Protein 5B5S (pdb70)

InterPro domains:
  IPR000254 Cellulose-binding domain [PF00734] (251-279)
  IPR000254 Cellulose-binding domain [PS00562] (255-282)
  IPR000254 Cellulose-binding domain [PS51164] (247-283)
  IPR000254 Cellulose-binding domain [SM00236] (250-283)
  IPR013830 SGNH hydrolase-type esterase domain [PF13472] (25-208)
  IPR035971 Cellulose-binding domain superfamily [SSF57180] (250-283)
  IPR036514 SGNH hydrolase superfamily [G3DSA:3.40.50.1110] (20-226)
  IPR051532 Diverse Ester Hydrolysis Enzymes [PTHR30383] (22-233)

Organism: Talaromyces pinophilus (NCBI:txid128442)

Structure (mmCIF, N/CA/C/O backbone):
data_5B5S
#
_entry.id   5B5S
#
_cell.length_a   70.905
_cell.length_b   70.905
_cell.length_c   87.093
_cell.angle_alpha   90.00
_cell.angle_beta   90.00
_cell.angle_gamma   90.00
#
_symmetry.space_group_name_H-M   'P 41 21 2'
#
loop_
_entity.id
_entity.type
_entity.pdbx_description
1 polymer 'Acetic acid'
2 non-polymer 'octyl beta-D-glucopyranoside'
3 non-polymer 'CALCIUM ION'
4 non-polymer GLYCEROL
5 non-polymer 'SULFITE ION'
6 water water
#
loop_
_atom_site.group_PDB
_atom_site.id
_atom_site.type_symbol
_atom_site.label_atom_id
_atom_site.label_alt_id
_atom_site.label_comp_id
_atom_site.label_asym_id
_atom_site.label_entity_id
_atom_site.label_seq_id
_atom_site.pdbx_PDB_ins_code
_atom_site.Cartn_x
_atom_site.Cartn_y
_atom_site.Cartn_z
_atom_site.occupancy
_atom_site.B_iso_or_equiv
_atom_site.auth_seq_id
_atom_site.auth_comp_id
_atom_site.auth_asym_id
_atom_site.auth_atom_id
_atom_site.pdbx_PDB_model_num
ATOM 1 N N . MET A 1 1 ? 2.254 26.812 25.523 1.00 36.49 1 MET A N 1
ATOM 2 C CA . MET A 1 1 ? 2.650 25.732 26.376 1.00 34.25 1 MET A CA 1
ATOM 3 C C . MET A 1 1 ? 3.946 25.106 25.868 1.00 30.89 1 MET A C 1
ATOM 4 O O . MET A 1 1 ? 4.243 25.119 24.653 1.00 32.90 1 MET A O 1
ATOM 9 N N . VAL A 1 2 ? 4.693 24.532 26.785 1.00 22.63 2 VAL A N 1
ATOM 10 C CA . VAL A 1 2 ? 5.878 23.783 26.405 1.00 21.55 2 VAL A CA 1
ATOM 11 C C . VAL A 1 2 ? 5.462 22.393 25.974 1.00 20.89 2 VAL A C 1
ATOM 12 O O . VAL A 1 2 ? 4.823 21.708 26.665 1.00 21.23 2 VAL A O 1
ATOM 16 N N . LYS A 1 3 ? 5.847 22.015 24.761 1.00 17.86 3 LYS A N 1
ATOM 17 C CA . LYS A 1 3 ? 5.527 20.717 24.200 1.00 17.80 3 LYS A CA 1
ATOM 18 C C . LYS A 1 3 ? 6.599 19.697 24.416 1.00 17.80 3 LYS A C 1
ATOM 19 O O . LYS A 1 3 ? 7.788 19.870 24.036 1.00 17.79 3 LYS A O 1
ATOM 25 N N . VAL A 1 4 ? 6.183 18.605 25.090 1.00 17.44 4 VAL A N 1
ATOM 26 C CA . VAL A 1 4 ? 7.124 17.545 25.485 1.00 15.22 4 VAL A CA 1
ATOM 27 C C . VAL A 1 4 ? 6.697 16.225 24.850 1.00 14.26 4 VAL A C 1
ATOM 28 O O . VAL A 1 4 ? 5.542 15.788 25.014 1.00 15.69 4 VAL A O 1
ATOM 32 N N . MET A 1 5 ? 7.613 15.542 24.162 1.00 15.43 5 MET A N 1
ATOM 33 C CA . MET A 1 5 ? 7.291 14.222 23.581 1.00 15.07 5 MET A CA 1
ATOM 34 C C . MET A 1 5 ? 8.029 13.182 24.375 1.00 14.24 5 MET A C 1
ATOM 35 O O . MET A 1 5 ? 9.253 13.277 24.542 1.00 16.09 5 MET A O 1
ATOM 40 N N . LEU A 1 6 ? 7.283 12.198 24.891 1.00 14.38 6 LEU A N 1
ATOM 41 C CA . LEU A 1 6 ? 7.815 11.048 25.614 1.00 12.77 6 LEU A CA 1
ATOM 42 C C . LEU A 1 6 ? 7.859 9.903 24.680 1.00 12.53 6 LEU A C 1
ATOM 43 O O . LEU A 1 6 ? 6.858 9.239 24.406 1.00 14.19 6 LEU A O 1
ATOM 48 N N . LEU A 1 7 ? 9.036 9.734 24.116 1.00 14.22 7 LEU A N 1
ATOM 49 C CA . LEU A 1 7 ? 9.266 8.790 23.011 1.00 12.63 7 LEU A CA 1
ATOM 50 C C . LEU A 1 7 ? 9.839 7.503 23.535 1.00 15.57 7 LEU A C 1
ATOM 51 O O . LEU A 1 7 ? 10.755 7.530 24.418 1.00 15.09 7 LEU A O 1
ATOM 56 N N . GLY A 1 8 ? 9.326 6.355 23.056 1.00 13.58 8 GLY A N 1
ATOM 57 C CA . GLY A 1 8 ? 9.941 5.133 23.544 1.00 15.98 8 GLY A CA 1
ATOM 58 C C . GLY A 1 8 ? 9.263 3.903 23.080 1.00 13.31 8 GLY A C 1
ATOM 59 O O . GLY A 1 8 ? 8.570 3.930 22.032 1.00 12.62 8 GLY A O 1
ATOM 60 N N . ASP A 1 9 ? 9.495 2.814 23.792 1.00 14.02 9 ASP A N 1
ATOM 61 C CA . ASP A 1 9 ? 8.892 1.515 23.457 1.00 13.29 9 ASP A CA 1
ATOM 62 C C . ASP A 1 9 ? 7.953 1.107 24.556 1.00 14.42 9 ASP A C 1
ATOM 63 O O . ASP A 1 9 ? 7.250 1.965 25.081 1.00 12.94 9 ASP A O 1
ATOM 68 N N . SER A 1 10 ? 7.857 -0.185 24.869 1.00 12.51 10 SER A N 1
ATOM 69 C CA . SER A 1 10 ? 6.902 -0.615 25.909 1.00 14.33 10 SER A CA 1
ATOM 70 C C . SER A 1 10 ? 7.191 -0.065 27.291 1.00 13.56 10 SER A C 1
ATOM 71 O O . SER A 1 10 ? 6.272 0.120 28.095 1.00 13.96 10 SER A O 1
ATOM 74 N N . ILE A 1 11 ? 8.428 0.280 27.533 1.00 14.87 11 ILE A N 1
ATOM 75 C CA . ILE A 1 11 ? 8.848 0.890 28.821 1.00 14.00 11 ILE A CA 1
ATOM 76 C C . ILE A 1 11 ? 8.289 2.273 28.974 1.00 14.72 11 ILE A C 1
ATOM 77 O O . ILE A 1 11 ? 8.188 2.829 30.114 1.00 16.64 11 ILE A O 1
ATOM 82 N N . THR A 1 12 ? 7.807 2.805 27.870 1.00 15.99 12 THR A N 1
ATOM 83 C CA . THR A 1 12 ? 7.062 4.080 27.900 1.00 13.32 12 THR A CA 1
ATOM 84 C C . THR A 1 12 ? 5.570 3.798 27.775 1.00 13.72 12 THR A C 1
ATOM 85 O O . THR A 1 12 ? 4.736 4.419 28.495 1.00 14.78 12 THR A O 1
ATOM 89 N N . GLU A 1 13 ? 5.148 2.886 26.876 1.00 12.92 13 GLU A N 1
ATOM 90 C CA . GLU A 1 13 ? 3.736 2.739 26.606 1.00 13.08 13 GLU A CA 1
ATOM 91 C C . GLU A 1 13 ? 2.921 2.113 27.770 1.00 12.75 13 GLU A C 1
ATOM 92 O O . GLU A 1 13 ? 1.794 2.592 28.108 1.00 16.20 13 GLU A O 1
ATOM 98 N N . ILE A 1 14 ? 3.435 1.022 28.294 1.00 14.74 14 ILE A N 1
ATOM 99 C CA . ILE A 1 14 ? 2.643 0.193 29.174 1.00 16.68 14 ILE A CA 1
ATOM 100 C C . ILE A 1 14 ? 2.993 0.240 30.699 1.00 14.69 14 ILE A C 1
ATOM 101 O O . ILE A 1 14 ? 2.519 -0.581 31.504 1.00 18.73 14 ILE A O 1
ATOM 106 N N . THR A 1 15 ? 3.719 1.254 31.049 1.00 14.08 15 THR A N 1
ATOM 107 C CA . THR A 1 15 ? 4.186 1.490 32.355 1.00 14.25 15 THR A CA 1
ATOM 108 C C . THR A 1 15 ? 3.500 2.712 32.987 1.00 16.60 15 THR A C 1
ATOM 109 O O . THR A 1 15 ? 2.624 3.277 32.398 1.00 18.52 15 THR A O 1
ATOM 113 N N . CYS A 1 16 ? 3.846 2.998 34.260 1.00 18.34 16 CYS A N 1
ATOM 114 C CA . CYS A 1 16 ? 3.148 4.016 35.030 1.00 17.60 16 CYS A CA 1
ATOM 115 C C . CYS A 1 16 ? 4.015 5.185 35.474 1.00 19.32 16 CYS A C 1
ATOM 116 O O . CYS A 1 16 ? 3.587 6.029 36.305 1.00 20.82 16 CYS A O 1
ATOM 119 N N . TRP A 1 17 ? 5.209 5.255 34.972 1.00 17.09 17 TRP A N 1
ATOM 120 C CA . TRP A 1 17 ? 6.028 6.382 35.339 1.00 18.80 17 TRP A CA 1
ATOM 121 C C . TRP A 1 17 ? 5.579 7.702 34.769 1.00 17.72 17 TRP A C 1
ATOM 122 O O . TRP A 1 17 ? 5.823 8.752 35.389 1.00 17.67 17 TRP A O 1
ATOM 133 N N . ARG A 1 18 ? 4.890 7.672 33.628 1.00 14.74 18 ARG A N 1
ATOM 134 C CA . ARG A 1 18 ? 4.467 8.928 33.017 1.00 14.85 18 ARG A CA 1
ATOM 135 C C . ARG A 1 18 ? 3.478 9.722 33.975 1.00 17.07 18 ARG A C 1
ATOM 136 O O . ARG A 1 18 ? 3.662 10.908 34.183 1.00 18.25 18 ARG A O 1
ATOM 144 N N . PRO A 1 19 ? 2.453 9.053 34.584 1.00 17.05 19 PRO A N 1
ATOM 145 C CA . PRO A 1 19 ? 1.662 9.709 35.605 1.00 19.79 19 PRO A CA 1
ATOM 146 C C . PRO A 1 19 ? 2.484 10.252 36.735 1.00 18.39 19 PRO A C 1
ATOM 147 O O . PRO A 1 19 ? 2.145 11.314 37.228 1.00 21.66 19 PRO A O 1
ATOM 151 N N . LEU A 1 20 ? 3.541 9.579 37.151 1.00 19.13 20 LEU A N 1
ATOM 152 C CA . LEU A 1 20 ? 4.308 10.118 38.248 1.00 19.24 20 LEU A CA 1
ATOM 153 C C . LEU A 1 20 ? 5.030 11.354 37.855 1.00 20.77 20 LEU A C 1
ATOM 154 O O . LEU A 1 20 ? 5.165 12.300 38.642 1.00 23.42 20 LEU A O 1
ATOM 159 N N . VAL A 1 21 ? 5.558 11.359 36.644 1.00 20.11 21 VAL A N 1
ATOM 160 C CA . VAL A 1 21 ? 6.184 12.551 36.142 1.00 19.58 21 VAL A CA 1
ATOM 161 C C . VAL A 1 21 ? 5.178 13.672 36.001 1.00 22.26 21 VAL A C 1
ATOM 162 O O . VAL A 1 21 ? 5.520 14.848 36.298 1.00 20.05 21 VAL A O 1
ATOM 166 N N . TRP A 1 22 ? 3.982 13.369 35.517 1.00 16.38 22 TRP A N 1
ATOM 167 C CA . TRP A 1 22 ? 2.979 14.438 35.394 1.00 20.22 22 TRP A CA 1
ATOM 168 C C . TRP A 1 22 ? 2.685 15.050 36.806 1.00 21.63 22 TRP A C 1
ATOM 169 O O . TRP A 1 22 ? 2.471 16.251 36.936 1.00 24.14 22 TRP A O 1
ATOM 180 N N . GLU A 1 23 ? 2.559 14.203 37.832 1.00 22.82 23 GLU A N 1
ATOM 181 C CA . GLU A 1 23 ? 2.381 14.673 39.229 1.00 22.11 23 GLU A CA 1
ATOM 182 C C . GLU A 1 23 ? 3.445 15.615 39.675 1.00 26.27 23 GLU A C 1
ATOM 183 O O . GLU A 1 23 ? 3.179 16.645 40.298 1.00 25.65 23 GLU A O 1
ATOM 189 N N . GLN A 1 24 ? 4.683 15.262 39.391 1.00 22.76 24 GLN A N 1
ATOM 190 C CA . GLN A 1 24 ? 5.773 16.132 39.676 1.00 23.93 24 GLN A CA 1
ATOM 191 C C . GLN A 1 24 ? 5.640 17.463 38.999 1.00 26.07 24 GLN A C 1
ATOM 192 O O . GLN A 1 24 ? 5.956 18.505 39.586 1.00 25.65 24 GLN A O 1
ATOM 198 N N . ILE A 1 25 ? 5.238 17.442 37.736 1.00 25.15 25 ILE A N 1
ATOM 199 C CA . ILE A 1 25 ? 5.047 18.717 36.972 1.00 23.12 25 ILE A CA 1
ATOM 200 C C . ILE A 1 25 ? 3.939 19.586 37.652 1.00 24.22 25 ILE A C 1
ATOM 201 O O . ILE A 1 25 ? 4.071 20.796 37.802 1.00 29.88 25 ILE A O 1
ATOM 206 N N . THR A 1 26 ? 2.888 18.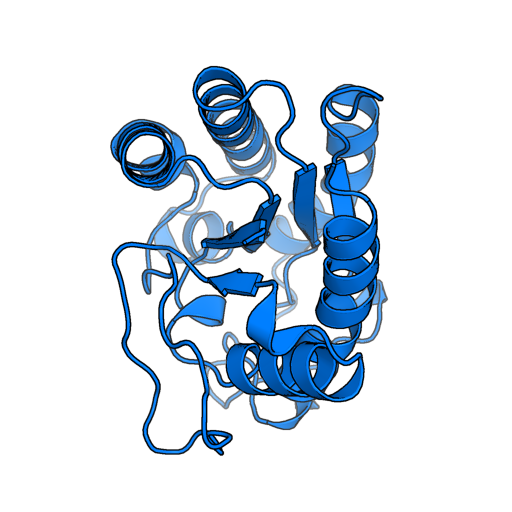900 38.077 1.00 26.27 26 THR A N 1
ATOM 207 C CA . THR A 1 26 ? 1.746 19.486 38.688 1.00 23.67 26 THR A CA 1
ATOM 208 C C . THR A 1 26 ? 2.224 20.139 39.994 1.00 29.16 26 THR A C 1
ATOM 209 O O . THR A 1 26 ? 1.924 21.278 40.279 1.00 26.09 26 THR A O 1
ATOM 213 N N . SER A 1 27 ? 2.949 19.381 40.797 1.00 27.71 27 SER A N 1
ATOM 214 C CA . SER A 1 27 ? 3.422 19.824 42.104 1.00 26.31 27 SER A CA 1
ATOM 215 C C . SER A 1 27 ? 4.314 21.037 41.925 1.00 27.93 27 SER A C 1
ATOM 216 O O . SER A 1 27 ? 4.271 21.949 42.741 1.00 31.69 27 SER A O 1
ATOM 219 N N . ALA A 1 28 ? 5.091 21.048 40.812 1.00 29.73 28 ALA A N 1
ATOM 220 C CA . ALA A 1 28 ? 5.979 22.193 40.524 1.00 29.33 28 ALA A CA 1
ATOM 221 C C . ALA A 1 28 ? 5.160 23.362 40.043 1.00 25.53 28 ALA A C 1
ATOM 222 O O . ALA A 1 28 ? 5.739 24.335 39.754 1.00 33.02 28 ALA A O 1
ATOM 224 N N . GLY A 1 29 ? 3.830 23.268 39.917 1.00 32.24 29 GLY A N 1
ATOM 225 C CA . GLY A 1 29 ? 3.020 24.389 39.409 1.00 29.16 29 GLY A CA 1
ATOM 226 C C . GLY A 1 29 ? 3.086 24.568 37.912 1.00 33.87 29 GLY A C 1
ATOM 227 O O . GLY A 1 29 ? 2.795 25.653 37.400 1.00 28.24 29 GLY A O 1
ATOM 228 N N . LEU A 1 30 ? 3.382 23.505 37.188 1.00 29.62 30 LEU A N 1
ATOM 229 C CA . LEU A 1 30 ? 3.579 23.629 35.734 1.00 22.63 30 LEU A CA 1
ATOM 230 C C . LEU A 1 30 ? 2.555 22.933 34.853 1.00 20.11 30 LEU A C 1
ATOM 231 O O . LEU A 1 30 ? 2.657 22.977 33.610 1.00 26.48 30 LEU A O 1
ATOM 236 N N . ALA A 1 31 ? 1.535 22.333 35.434 1.00 25.20 31 ALA A N 1
ATOM 237 C CA . ALA A 1 31 ? 0.608 21.539 34.655 1.00 25.45 31 ALA A CA 1
ATOM 238 C C . ALA A 1 31 ? -0.080 22.380 33.590 1.00 27.61 31 ALA A C 1
ATOM 239 O O . ALA A 1 31 ? -0.338 21.892 32.482 1.00 33.64 31 ALA A O 1
ATOM 241 N N . GLY A 1 32 ? -0.269 23.644 33.857 1.00 29.04 32 GLY A N 1
ATOM 242 C CA . GLY A 1 32 ? -0.931 24.515 32.836 1.00 26.49 32 GLY A CA 1
ATOM 243 C C . GLY A 1 32 ? 0.004 25.052 31.750 1.00 25.97 32 GLY A C 1
ATOM 244 O O . GLY A 1 32 ? -0.419 25.757 30.867 1.00 30.39 32 GLY A O 1
ATOM 245 N N . SER A 1 33 ? 1.285 24.833 31.928 1.00 28.82 33 SER A N 1
ATOM 246 C CA . SER A 1 33 ? 2.301 25.269 31.051 1.00 26.08 33 SER A CA 1
ATOM 247 C C . SER A 1 33 ? 2.852 24.185 30.152 1.00 22.58 33 SER A C 1
ATOM 248 O O . SER A 1 33 ? 3.708 24.512 29.390 1.00 29.91 33 SER A O 1
ATOM 251 N N . VAL A 1 34 ? 2.447 22.915 30.309 1.00 19.25 34 VAL A N 1
ATOM 252 C CA . VAL A 1 34 ? 3.061 21.770 29.701 1.00 20.17 34 VAL A CA 1
ATOM 253 C C . VAL A 1 34 ? 1.991 21.022 28.964 1.00 17.79 34 VAL A C 1
ATOM 254 O O . VAL A 1 34 ? 0.920 20.712 29.521 1.00 25.04 34 VAL A O 1
ATOM 258 N N . ASP A 1 35 ? 2.312 20.714 27.708 1.00 17.50 35 ASP A N 1
ATOM 259 C CA . ASP A 1 35 ? 1.471 19.823 26.877 1.00 16.29 35 ASP A CA 1
ATOM 260 C C . ASP A 1 35 ? 2.339 18.607 26.444 1.00 18.82 35 ASP A C 1
ATOM 261 O O . ASP A 1 35 ? 3.321 18.764 25.710 1.00 22.32 35 ASP A O 1
ATOM 266 N N . PHE A 1 36 ? 2.023 17.415 26.972 1.00 18.89 36 PHE A N 1
ATOM 267 C CA . PHE A 1 36 ? 2.626 16.194 26.452 1.00 16.95 36 PHE A CA 1
ATOM 268 C C . PHE A 1 36 ? 1.971 15.883 25.077 1.00 18.36 36 PHE A C 1
ATOM 269 O O . PHE A 1 36 ? 0.763 15.980 24.912 1.00 19.30 36 PHE A O 1
ATOM 277 N N . VAL A 1 37 ? 2.800 15.607 24.097 1.00 19.08 37 VAL A N 1
ATOM 278 C CA . VAL A 1 37 ? 2.404 15.396 22.713 1.00 19.52 37 VAL A CA 1
ATOM 279 C C . VAL A 1 37 ? 2.940 14.024 22.212 1.00 17.56 37 VAL A C 1
ATOM 280 O O . VAL A 1 37 ? 3.945 13.469 22.723 1.00 18.25 37 VAL A O 1
ATOM 284 N N . GLY A 1 38 ? 2.222 13.512 21.208 1.00 15.64 38 GLY A N 1
ATOM 285 C CA . GLY A 1 38 ? 2.557 12.287 20.592 1.00 16.35 38 GLY A CA 1
ATOM 286 C C . GLY A 1 38 ? 1.326 11.571 20.125 1.00 16.09 38 GLY A C 1
ATOM 287 O O . GLY A 1 38 ? 0.171 11.971 20.436 1.00 19.94 38 GLY A O 1
ATOM 288 N N . SER A 1 39 ? 1.562 10.584 19.261 1.00 15.80 39 SER A N 1
ATOM 289 C CA . SER A 1 39 ? 0.479 9.938 18.523 1.00 16.29 39 SER A CA 1
ATOM 290 C C . SER A 1 39 ? -0.368 8.993 19.331 1.00 17.37 39 SER A C 1
ATOM 291 O O . SER A 1 39 ? -1.388 8.502 18.814 1.00 19.33 39 SER A O 1
ATOM 294 N N . MET A 1 40 ? 0.131 8.566 20.476 1.00 15.50 40 MET A N 1
ATOM 295 C CA . MET A 1 40 ? -0.512 7.557 21.318 1.00 15.19 40 MET A CA 1
ATOM 296 C C . MET A 1 40 ? -1.146 8.194 22.530 1.00 17.19 40 MET A C 1
ATOM 297 O O . MET A 1 40 ? -0.723 9.250 22.964 1.00 15.79 40 MET A O 1
ATOM 302 N N . ASN A 1 41 ? -2.087 7.503 23.129 1.00 16.10 41 ASN A N 1
ATOM 303 C CA . ASN A 1 41 ? -2.605 8.013 24.373 1.00 17.95 41 ASN A CA 1
ATOM 304 C C . ASN A 1 41 ? -3.102 6.971 25.361 1.00 20.61 41 ASN A C 1
ATOM 305 O O . ASN A 1 41 ? -3.811 7.300 26.304 1.00 19.20 41 ASN A O 1
ATOM 310 N N . ASP A 1 42 ? -2.742 5.712 25.106 1.00 16.49 42 ASP A N 1
ATOM 311 C CA . ASP A 1 42 ? -3.072 4.642 26.036 1.00 18.33 42 ASP A CA 1
ATOM 312 C C . ASP A 1 42 ? -2.294 4.755 27.369 1.00 18.05 42 ASP A C 1
ATOM 313 O O . ASP A 1 42 ? -1.147 5.118 27.434 1.00 17.77 42 ASP A O 1
ATOM 318 N N . LEU A 1 43 ? -2.988 4.317 28.414 1.00 17.96 43 LEU A N 1
ATOM 319 C CA . LEU A 1 43 ? -2.464 4.137 29.764 1.00 18.56 43 LEU A CA 1
ATOM 320 C C . LEU A 1 43 ? -3.080 2.876 30.393 1.00 16.87 43 LEU A C 1
ATOM 321 O O . LEU A 1 43 ? -4.330 2.663 30.312 1.00 18.69 43 LEU A O 1
ATOM 326 N N . GLN A 1 44 ? -2.228 2.037 31.018 1.00 17.57 44 GLN A N 1
ATOM 327 C CA . GLN A 1 44 ? -2.740 0.832 31.625 1.00 19.99 44 GLN A CA 1
ATOM 328 C C . GLN A 1 44 ? -3.669 1.160 32.765 1.00 19.77 44 GLN A C 1
ATOM 329 O O . GLN A 1 44 ? -3.450 2.129 33.484 1.00 21.94 44 GLN A O 1
ATOM 335 N N . PRO A 1 45 ? -4.757 0.379 32.894 1.00 19.67 45 PRO A N 1
ATOM 336 C CA . PRO A 1 45 ? -5.792 0.734 33.880 1.00 23.36 45 PRO A CA 1
ATOM 337 C C . PRO A 1 45 ? -5.298 0.535 35.320 1.00 19.87 45 PRO A C 1
ATOM 338 O O . PRO A 1 45 ? -5.826 1.096 36.232 1.00 26.90 45 PRO A O 1
ATOM 342 N N . ASN A 1 46 ? -4.285 -0.270 35.507 1.00 19.99 46 ASN A N 1
ATOM 343 C CA . ASN A 1 46 ? -3.723 -0.382 36.819 1.00 25.19 46 ASN A CA 1
ATOM 344 C C . ASN A 1 46 ? -2.811 0.747 37.262 1.00 23.59 46 ASN A C 1
ATOM 345 O O . ASN A 1 46 ? -2.459 0.802 38.412 1.00 29.15 46 ASN A O 1
ATOM 350 N N . CYS A 1 47 ? -2.442 1.679 36.383 1.00 22.16 47 CYS A N 1
ATOM 351 C CA . CYS A 1 47 ? -1.734 2.841 36.838 1.00 18.10 47 CYS A CA 1
ATOM 352 C C . CYS A 1 47 ? -2.642 3.773 37.628 1.00 19.89 47 CYS A C 1
ATOM 353 O O . CYS A 1 47 ? -3.819 4.017 37.289 1.00 30.24 47 CYS A O 1
ATOM 356 N N . SER A 1 48 ? -2.070 4.396 38.648 1.00 24.37 48 SER A N 1
ATOM 357 C CA . SER A 1 48 ? -2.793 5.463 39.443 1.00 26.13 48 SER A CA 1
ATOM 358 C C . SER A 1 48 ? -2.711 6.701 38.609 1.00 28.35 48 SER A C 1
ATOM 359 O O . SER A 1 48 ? -1.635 7.203 38.414 1.00 39.15 48 SER A O 1
ATOM 362 N N . ARG A 1 49 ? -3.818 7.057 37.979 1.00 37.52 49 ARG A N 1
ATOM 363 C CA . ARG A 1 49 ? -3.924 8.249 37.129 1.00 43.06 49 ARG A CA 1
ATOM 364 C C . ARG A 1 49 ? -4.266 9.483 38.017 1.00 34.07 49 ARG A C 1
ATOM 365 O O . ARG A 1 49 ? -5.243 9.475 38.749 1.00 30.67 49 ARG A O 1
ATOM 373 N N . PRO A 1 50 ? -3.402 10.482 38.008 1.00 28.59 50 PRO A N 1
ATOM 374 C CA . PRO A 1 50 ? -3.823 11.694 38.564 1.00 26.73 50 PRO A CA 1
ATOM 375 C C . PRO A 1 50 ? -4.992 12.293 37.727 1.00 23.24 50 PRO A C 1
ATOM 376 O O . PRO A 1 50 ? -5.060 12.177 36.510 1.00 27.38 50 PRO A O 1
ATOM 380 N N . GLN A 1 51 ? -5.854 13.018 38.407 1.00 27.40 51 GLN A N 1
ATOM 381 C CA . GLN A 1 51 ? -6.806 13.803 37.723 1.00 28.47 51 GLN A CA 1
ATOM 382 C C . GLN A 1 51 ? -5.985 14.886 36.915 1.00 29.45 51 GLN A C 1
ATOM 383 O O . GLN A 1 51 ? -4.942 15.407 37.415 1.00 42.71 51 GLN A O 1
ATOM 389 N N . GLY A 1 52 ? -6.466 15.219 35.724 1.00 26.69 52 GLY A N 1
ATOM 390 C CA . GLY A 1 52 ? -5.790 16.183 34.826 1.00 31.50 52 GLY A CA 1
ATOM 391 C C . GLY A 1 52 ? -4.607 15.606 34.018 1.00 29.02 52 GLY A C 1
ATOM 392 O O . GLY A 1 52 ? -4.006 16.286 33.222 1.00 24.43 52 GLY A O 1
ATOM 393 N N . PHE A 1 53 ? -4.234 14.350 34.252 1.00 21.22 53 PHE A N 1
ATOM 394 C CA . PHE A 1 53 ? -3.150 13.686 33.498 1.00 21.41 53 PHE A CA 1
ATOM 395 C C . PHE A 1 53 ? -3.242 13.935 32.007 1.00 19.14 53 PHE A C 1
ATOM 396 O O . PHE A 1 53 ? -4.271 13.791 31.374 1.00 20.37 53 PHE A O 1
ATOM 404 N N . ASP A 1 54 ? -2.131 14.325 31.423 1.00 20.21 54 ASP A N 1
ATOM 405 C CA . ASP A 1 54 ? -2.040 14.442 29.978 1.00 20.53 54 ASP A CA 1
ATOM 406 C C . ASP A 1 54 ? -1.532 13.049 29.474 1.00 17.77 54 ASP A C 1
ATOM 407 O O . ASP A 1 54 ? -0.388 12.698 29.714 1.00 18.82 54 ASP A O 1
ATOM 412 N N . PRO A 1 55 ? -2.374 12.323 28.722 1.00 18.26 55 PRO A N 1
ATOM 413 C CA . PRO A 1 55 ? -2.110 10.989 28.354 1.00 19.15 55 PRO A CA 1
ATOM 414 C C . PRO A 1 55 ? -1.328 10.792 27.105 1.00 20.45 55 PRO A C 1
ATOM 415 O O . PRO A 1 55 ? -1.033 9.639 26.776 1.00 16.70 55 PRO A O 1
ATOM 419 N N . ASP A 1 56 ? -0.993 11.863 26.384 1.00 17.59 56 ASP A N 1
ATOM 420 C CA . ASP A 1 56 ? -0.288 11.689 25.082 1.00 16.58 56 ASP A CA 1
ATOM 421 C C . ASP A 1 56 ? 1.181 11.312 25.269 1.00 15.77 56 ASP A C 1
ATOM 422 O O . ASP A 1 56 ? 1.864 11.786 26.144 1.00 17.40 56 ASP A O 1
ATOM 427 N N . HIS A 1 57 ? 1.616 10.406 24.418 1.00 16.05 57 HIS A N 1
ATOM 428 C CA . HIS A 1 57 ? 2.930 9.854 24.379 1.00 15.08 57 HIS A CA 1
ATOM 429 C C . HIS A 1 57 ? 3.276 9.296 22.993 1.00 14.01 57 HIS A C 1
ATOM 430 O O . HIS A 1 57 ? 2.396 9.152 22.094 1.00 14.88 57 HIS A O 1
ATOM 437 N N . GLU A 1 58 ? 4.559 9.016 22.837 1.00 13.69 58 GLU A N 1
ATOM 438 C CA . GLU A 1 58 ? 5.068 8.445 21.599 1.00 15.42 58 GLU A CA 1
ATOM 439 C C . GLU A 1 58 ? 5.840 7.159 21.941 1.00 14.34 58 GLU A C 1
ATOM 440 O O . GLU A 1 58 ? 6.919 6.858 21.427 1.00 14.88 58 GLU A O 1
ATOM 446 N N . GLY A 1 59 ? 5.176 6.338 22.728 1.00 13.02 59 GLY A N 1
ATOM 447 C CA . GLY A 1 59 ? 5.662 4.977 23.108 1.00 14.36 59 GLY A CA 1
ATOM 448 C C . GLY A 1 59 ? 4.948 3.916 22.263 1.00 13.31 59 GLY A C 1
ATOM 449 O O . GLY A 1 59 ? 3.749 3.890 22.122 1.00 14.87 59 GLY A O 1
ATOM 450 N N . HIS A 1 60 ? 5.728 2.910 21.863 1.00 12.82 60 HIS A N 1
ATOM 451 C CA . HIS A 1 60 ? 5.318 1.819 20.982 1.00 13.15 60 HIS A CA 1
ATOM 452 C C . HIS A 1 60 ? 5.982 0.536 21.417 1.00 13.04 60 HIS A C 1
ATOM 453 O O . HIS A 1 60 ? 7.163 0.308 21.117 1.00 14.11 60 HIS A O 1
ATOM 460 N N . SER A 1 61 ? 5.175 -0.350 21.993 1.00 14.52 61 SER A N 1
ATOM 461 C CA . SER A 1 61 ? 5.686 -1.623 22.462 1.00 11.78 61 SER A CA 1
ATOM 462 C C . SER A 1 61 ? 6.319 -2.441 21.331 1.00 13.64 61 SER A C 1
ATOM 463 O O . SER A 1 61 ? 5.688 -2.643 20.345 1.00 14.39 61 SER A O 1
ATOM 466 N N . GLY A 1 62 ? 7.542 -2.926 21.557 1.00 11.99 62 GLY A N 1
ATOM 467 C CA . GLY A 1 62 ? 8.282 -3.790 20.660 1.00 14.40 62 GLY A CA 1
ATOM 468 C C . GLY A 1 62 ? 9.048 -3.042 19.594 1.00 14.17 62 GLY A C 1
ATOM 469 O O . GLY A 1 62 ? 9.824 -3.679 18.894 1.00 16.12 62 GLY A O 1
ATOM 470 N N . TRP A 1 63 ? 8.860 -1.731 19.445 1.00 14.73 63 TRP A N 1
ATOM 471 C CA . TRP A 1 63 ? 9.546 -1.062 18.339 1.00 14.50 63 TRP A CA 1
ATOM 472 C C . TRP A 1 63 ? 11.021 -0.808 18.647 1.00 15.67 63 TRP A C 1
ATOM 473 O O . TRP A 1 63 ? 11.413 -0.463 19.816 1.00 13.63 63 TRP A O 1
ATOM 484 N N . GLN A 1 64 ? 11.826 -0.932 17.594 1.00 15.17 64 GLN A N 1
ATOM 485 C CA . GLN A 1 64 ? 13.255 -0.723 17.694 1.00 15.49 64 GLN A CA 1
ATOM 486 C C . GLN A 1 64 ? 13.688 0.653 17.316 1.00 15.29 64 GLN A C 1
ATOM 487 O O . GLN A 1 64 ? 13.108 1.326 16.451 1.00 16.36 64 GLN A O 1
ATOM 493 N N . ALA A 1 65 ? 14.713 1.157 18.009 1.00 12.93 65 ALA A N 1
ATOM 494 C CA . ALA A 1 65 ? 15.297 2.436 17.602 1.00 14.07 65 ALA A CA 1
ATOM 495 C C . ALA A 1 65 ? 15.719 2.394 16.115 1.00 13.74 65 ALA A C 1
ATOM 496 O O . ALA A 1 65 ? 15.592 3.374 15.445 1.00 14.29 65 ALA A O 1
ATOM 498 N N . TYR A 1 66 ? 16.220 1.274 15.623 1.00 14.27 66 TYR A N 1
ATOM 499 C CA . TYR A 1 66 ? 16.661 1.153 14.240 1.00 15.57 66 TYR A CA 1
ATOM 500 C C . TYR A 1 66 ? 15.558 1.580 13.267 1.00 15.07 66 TYR A C 1
ATOM 501 O O . TYR A 1 66 ? 15.800 2.320 12.317 1.00 18.39 66 TYR A O 1
ATOM 510 N N . ASP A 1 67 ? 14.341 1.050 13.527 1.00 17.82 67 ASP A N 1
ATOM 511 C CA . ASP A 1 67 ? 13.182 1.317 12.714 1.00 15.84 67 ASP A CA 1
ATOM 512 C C . ASP A 1 67 ? 12.611 2.661 12.919 1.00 16.20 67 ASP A C 1
ATOM 513 O O . ASP A 1 67 ? 12.254 3.339 11.946 1.00 18.73 67 ASP A O 1
ATOM 518 N N . ILE A 1 68 ? 12.485 3.080 14.180 1.00 16.23 68 ILE A N 1
ATOM 519 C CA . ILE A 1 68 ? 11.954 4.402 14.461 1.00 13.97 68 ILE A CA 1
ATOM 520 C C . ILE A 1 68 ? 12.806 5.497 13.800 1.00 13.80 68 ILE A C 1
ATOM 521 O O . ILE A 1 68 ? 12.275 6.450 13.160 1.00 16.67 68 ILE A O 1
ATOM 526 N N . ALA A 1 69 ? 14.131 5.312 13.894 1.00 16.20 69 ALA A N 1
ATOM 527 C CA . ALA A 1 69 ? 15.053 6.312 13.328 1.00 16.77 69 ALA A CA 1
ATOM 528 C C . ALA A 1 69 ? 14.795 6.502 11.800 1.00 19.94 69 ALA A C 1
ATOM 529 O O . ALA A 1 69 ? 14.805 7.630 11.278 1.00 20.12 69 ALA A O 1
ATOM 531 N N . ARG A 1 70 ? 14.573 5.361 11.122 1.00 17.41 70 ARG A N 1
ATOM 532 C CA . ARG A 1 70 ? 14.560 5.279 9.678 1.00 19.54 70 ARG A CA 1
ATOM 533 C C . ARG A 1 70 ? 13.202 5.538 9.114 1.00 20.70 70 ARG A C 1
ATOM 534 O O . ARG A 1 70 ? 13.120 6.056 8.009 1.00 27.36 70 ARG A O 1
ATOM 542 N N . ASN A 1 71 ? 12.132 5.181 9.832 1.00 18.60 71 ASN A N 1
ATOM 543 C CA . ASN A 1 71 ? 10.761 5.240 9.299 1.00 19.22 71 ASN A CA 1
ATOM 544 C C . ASN A 1 71 ? 9.856 6.255 9.959 1.00 16.97 71 ASN A C 1
ATOM 545 O O . ASN A 1 71 ? 8.891 6.707 9.314 1.00 22.81 71 ASN A O 1
ATOM 550 N N . ASN A 1 72 ? 10.022 6.493 11.267 1.00 17.02 72 ASN A N 1
ATOM 551 C CA . ASN A 1 72 ? 8.945 7.173 11.996 1.00 19.47 72 ASN A CA 1
ATOM 552 C C . ASN A 1 72 ? 9.193 8.549 12.598 1.00 15.65 72 ASN A C 1
ATOM 553 O O . ASN A 1 72 ? 8.274 9.407 12.776 1.00 16.08 72 ASN A O 1
ATOM 558 N N . ILE A 1 73 ? 10.399 8.719 13.075 1.00 17.80 73 ILE A N 1
ATOM 559 C CA . ILE A 1 73 ? 10.696 9.906 13.929 1.00 20.79 73 ILE A CA 1
ATOM 560 C C . ILE A 1 73 ? 10.414 11.174 13.205 1.00 18.64 73 ILE A C 1
ATOM 561 O O . ILE A 1 73 ? 9.847 12.051 13.816 1.00 19.90 73 ILE A O 1
ATOM 566 N N . ALA A 1 74 ? 10.790 11.273 11.932 1.00 17.21 74 ALA A N 1
ATOM 567 C CA . ALA A 1 74 ? 10.598 12.603 11.255 1.00 15.79 74 ALA A CA 1
ATOM 568 C C . ALA A 1 74 ? 9.156 12.998 11.176 1.00 18.26 74 ALA A C 1
ATOM 569 O O . ALA A 1 74 ? 8.836 14.147 11.503 1.00 22.51 74 ALA A O 1
ATOM 571 N N . GLY A 1 75 ? 8.291 12.025 10.865 1.00 18.86 75 GLY A N 1
ATOM 572 C CA . GLY A 1 75 ? 6.866 12.238 10.867 1.00 20.91 75 GLY A CA 1
ATOM 573 C C . GLY A 1 75 ? 6.322 12.711 12.208 1.00 21.33 75 GLY A C 1
ATOM 574 O O . GLY A 1 75 ? 5.496 13.628 12.320 1.00 20.38 75 GLY A O 1
ATOM 575 N N . TRP A 1 76 ? 6.782 12.042 13.235 1.00 18.47 76 TRP A N 1
ATOM 576 C CA . TRP A 1 76 ? 6.268 12.307 14.585 1.00 15.10 76 TRP A CA 1
ATOM 577 C C . TRP A 1 76 ? 6.634 13.676 15.061 1.00 15.70 76 TRP A C 1
ATOM 578 O O . TRP A 1 76 ? 5.780 14.354 15.676 1.00 22.96 76 TRP A O 1
ATOM 589 N N . VAL A 1 77 ? 7.873 14.102 14.774 1.00 19.34 77 VAL A N 1
ATOM 590 C CA . VAL A 1 77 ? 8.339 15.428 15.235 1.00 19.27 77 VAL A CA 1
ATOM 591 C C . VAL A 1 77 ? 7.881 16.589 14.314 1.00 21.97 77 VAL A C 1
ATOM 592 O O . VAL A 1 77 ? 7.568 17.723 14.764 1.00 29.27 77 VAL A O 1
ATOM 596 N N . GLN A 1 78 ? 7.734 16.249 13.036 1.00 26.19 78 GLN A N 1
ATOM 597 C CA . GLN A 1 78 ? 7.148 17.162 12.130 1.00 24.56 78 GLN A CA 1
ATOM 598 C C . GLN A 1 78 ? 5.682 17.479 12.521 1.00 24.47 78 GLN A C 1
ATOM 599 O O . GLN A 1 78 ? 5.298 18.619 12.491 1.00 30.56 78 GLN A O 1
ATOM 605 N N . ASN A 1 79 ? 4.931 16.462 12.929 1.00 28.91 79 ASN A N 1
ATOM 606 C CA . ASN A 1 79 ? 3.519 16.603 13.318 1.00 27.49 79 ASN A CA 1
ATOM 607 C C . ASN A 1 79 ? 3.324 17.390 14.624 1.00 27.70 79 ASN A C 1
ATOM 608 O O . ASN A 1 79 ? 2.345 18.126 14.762 1.00 38.14 79 ASN A O 1
ATOM 613 N N . THR A 1 80 ? 4.265 17.333 15.545 1.00 26.32 80 THR A N 1
ATOM 614 C CA . THR A 1 80 ? 4.089 17.897 16.838 1.00 25.42 80 THR A CA 1
ATOM 615 C C . THR A 1 80 ? 5.047 18.984 17.204 1.00 25.61 80 THR A C 1
ATOM 616 O O . THR A 1 80 ? 4.722 19.713 18.049 1.00 31.94 80 THR A O 1
ATOM 620 N N . LYS A 1 81 ? 6.200 19.104 16.569 1.00 26.79 81 LYS A N 1
ATOM 621 C CA . LYS A 1 81 ? 7.196 20.178 16.834 1.00 27.45 81 LYS A CA 1
ATOM 622 C C . LYS A 1 81 ? 7.483 20.303 18.332 1.00 24.49 81 LYS A C 1
ATOM 623 O O . LYS A 1 81 ? 7.222 21.372 18.923 1.00 30.64 81 LYS A O 1
ATOM 629 N N . PRO A 1 82 ? 7.882 19.177 18.984 1.00 22.44 82 PRO A N 1
ATOM 630 C CA . PRO A 1 82 ? 8.108 19.278 20.409 1.00 22.81 82 PRO A CA 1
ATOM 631 C C . PRO A 1 82 ? 9.263 20.235 20.732 1.00 21.18 82 PRO A C 1
ATOM 632 O O . PRO A 1 82 ? 10.216 20.369 19.956 1.00 21.41 82 PRO A O 1
ATOM 636 N N . ASP A 1 83 ? 9.118 20.915 21.870 1.00 17.78 83 ASP A N 1
ATOM 637 C CA . ASP A 1 83 ? 10.211 21.671 22.462 1.00 18.17 83 ASP A CA 1
ATOM 638 C C . ASP A 1 83 ? 11.237 20.808 23.166 1.00 18.14 83 ASP A C 1
ATOM 639 O O . ASP A 1 83 ? 12.362 21.179 23.248 1.00 17.96 83 ASP A O 1
ATOM 644 N N . ILE A 1 84 ? 10.779 19.677 23.696 1.00 14.84 84 ILE A N 1
ATOM 645 C CA . ILE A 1 84 ? 11.567 18.722 24.490 1.00 13.27 84 ILE A CA 1
ATOM 646 C C . ILE A 1 84 ? 11.203 17.343 24.085 1.00 15.89 84 ILE A C 1
ATOM 647 O O . ILE A 1 84 ? 10.036 17.037 23.968 1.00 15.16 84 ILE A O 1
ATOM 652 N N . VAL A 1 85 ? 12.240 16.507 23.976 1.00 15.42 85 VAL A N 1
ATOM 653 C CA . VAL A 1 85 ? 12.023 15.097 23.659 1.00 14.53 85 VAL A CA 1
ATOM 654 C C . VAL A 1 85 ? 12.787 14.304 24.698 1.00 14.89 85 VAL A C 1
ATOM 655 O O . VAL A 1 85 ? 13.930 14.497 24.903 1.00 16.69 85 VAL A O 1
ATOM 659 N N . GLN A 1 86 ? 12.092 13.407 25.322 1.00 13.22 86 GLN A N 1
ATOM 660 C CA . GLN A 1 86 ? 12.677 12.450 26.339 1.00 13.89 86 GLN A CA 1
ATOM 661 C C . GLN A 1 86 ? 12.520 11.076 25.721 1.00 13.11 86 GLN A C 1
ATOM 662 O O . GLN A 1 86 ? 11.415 10.743 25.283 1.00 16.12 86 GLN A O 1
ATOM 668 N N . PHE A 1 87 ? 13.582 10.252 25.717 1.00 12.09 87 PHE A N 1
ATOM 669 C CA . PHE A 1 87 ? 13.407 8.889 25.188 1.00 12.63 87 PHE A CA 1
ATOM 670 C C . PHE A 1 87 ? 14.226 7.846 25.921 1.00 11.89 87 PHE A C 1
ATOM 671 O O . PHE A 1 87 ? 15.305 8.139 26.501 1.00 13.66 87 PHE A O 1
ATOM 679 N N . MET A 1 88 ? 13.657 6.635 25.928 1.00 13.75 88 MET A N 1
ATOM 680 C CA . MET A 1 88 ? 14.402 5.439 26.205 1.00 15.24 88 MET A CA 1
ATOM 681 C C . MET A 1 88 ? 14.080 4.443 25.093 1.00 13.76 88 MET A C 1
ATOM 682 O O . MET A 1 88 ? 12.947 4.094 24.908 1.00 12.88 88 MET A O 1
ATOM 687 N N . LEU A 1 89 ? 15.122 4.025 24.360 1.00 14.95 89 LEU A N 1
ATOM 688 C CA . LEU A 1 89 ? 14.965 3.033 23.297 1.00 13.54 89 LEU A CA 1
ATOM 689 C C . LEU A 1 89 ? 16.201 2.190 23.163 1.00 13.02 89 LEU A C 1
ATOM 690 O O . LEU A 1 89 ? 17.280 2.627 23.570 1.00 14.69 89 LEU A O 1
ATOM 695 N N . GLY A 1 90 ? 16.050 1.015 22.562 1.00 12.68 90 GLY A N 1
ATOM 696 C CA . GLY A 1 90 ? 17.198 0.150 22.458 1.00 13.10 90 GLY A CA 1
ATOM 697 C C . GLY A 1 90 ? 16.973 -1.256 23.002 1.00 14.76 90 GLY A C 1
ATOM 698 O O . GLY A 1 90 ? 17.567 -2.242 22.542 1.00 15.70 90 GLY A O 1
ATOM 699 N N . THR A 1 91 ? 16.041 -1.372 23.947 1.00 15.28 91 THR A N 1
ATOM 700 C CA . THR A 1 91 ? 15.779 -2.692 24.498 1.00 15.26 91 THR A CA 1
ATOM 701 C C . THR A 1 91 ? 15.350 -3.694 23.410 1.00 13.91 91 THR A C 1
ATOM 702 O O . THR A 1 91 ? 15.776 -4.836 23.395 1.00 14.81 91 THR A O 1
ATOM 706 N N . ASN A 1 92 ? 14.501 -3.269 22.500 1.00 14.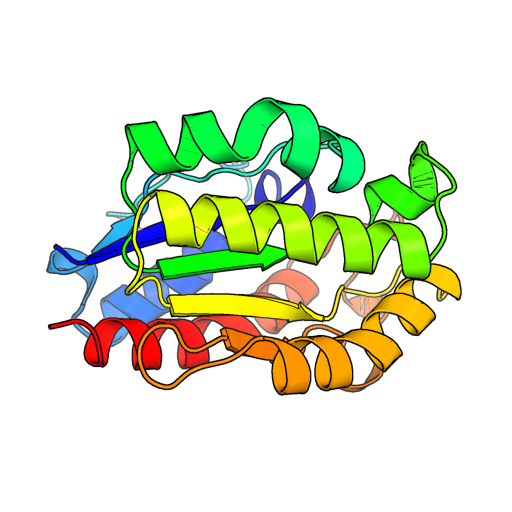24 92 ASN A N 1
ATOM 707 C CA . ASN A 1 92 ? 14.037 -4.192 21.451 1.00 14.63 92 ASN A CA 1
ATOM 708 C C . ASN A 1 92 ? 15.051 -4.366 20.369 1.00 15.44 92 ASN A C 1
ATOM 709 O O . ASN A 1 92 ? 15.135 -5.457 19.809 1.00 18.35 92 ASN A O 1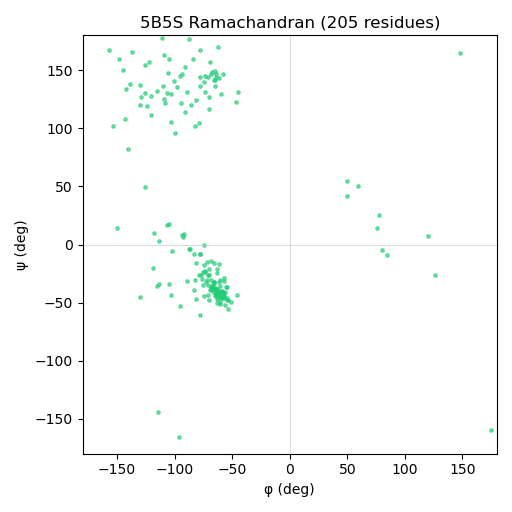
ATOM 714 N N . ASP A 1 93 ? 15.923 -3.357 20.154 1.00 15.23 93 ASP A N 1
ATOM 715 C CA . ASP A 1 93 ? 17.044 -3.517 19.188 1.00 13.05 93 ASP A CA 1
ATOM 716 C C . ASP A 1 93 ? 17.848 -4.720 19.590 1.00 15.12 93 ASP A C 1
ATOM 717 O O . ASP A 1 93 ? 18.257 -5.517 18.726 1.00 18.53 93 ASP A O 1
ATOM 722 N N . VAL A 1 94 ? 18.060 -4.877 20.874 1.00 13.24 94 VAL A N 1
ATOM 723 C CA . VAL A 1 94 ? 18.813 -6.010 21.384 1.00 13.74 94 VAL A CA 1
ATOM 724 C C . VAL A 1 94 ? 17.948 -7.272 21.394 1.00 16.16 94 VAL A C 1
ATOM 725 O O . VAL A 1 94 ? 18.284 -8.270 20.742 1.00 20.70 94 VAL A O 1
ATOM 729 N N . ASN A 1 95 ? 16.858 -7.233 22.133 1.00 18.76 95 ASN A N 1
ATOM 730 C CA . ASN A 1 95 ? 16.140 -8.510 22.423 1.00 17.06 95 ASN A CA 1
ATOM 731 C C . ASN A 1 95 ? 15.435 -9.080 21.200 1.00 17.87 95 ASN A C 1
ATOM 732 O O . ASN A 1 95 ? 15.291 -10.263 21.108 1.00 22.26 95 ASN A O 1
ATOM 737 N N . ILE A 1 96 ? 14.908 -8.195 20.334 1.00 16.38 96 ILE A N 1
ATOM 738 C CA . ILE A 1 96 ? 14.239 -8.565 19.086 1.00 19.13 96 ILE A CA 1
ATOM 739 C C . ILE A 1 96 ? 15.170 -8.521 17.880 1.00 20.59 96 ILE A C 1
ATOM 740 O O . ILE A 1 96 ? 15.236 -9.498 17.114 1.00 25.65 96 ILE A O 1
ATOM 745 N N . GLY A 1 97 ? 15.853 -7.403 17.667 1.00 18.59 97 GLY A N 1
ATOM 74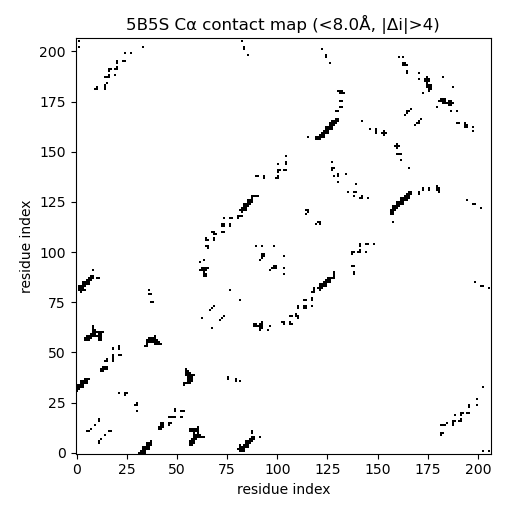6 C CA . GLY A 1 97 ? 16.627 -7.231 16.448 1.00 20.90 97 GLY A CA 1
ATOM 747 C C . GLY A 1 97 ? 17.935 -7.922 16.581 1.00 23.72 97 GLY A C 1
ATOM 748 O O . GLY A 1 97 ? 18.570 -8.098 15.568 1.00 21.34 97 GLY A O 1
ATOM 749 N N . HIS A 1 98 ? 18.388 -8.292 17.786 1.00 23.16 98 HIS A N 1
ATOM 750 C CA . HIS A 1 98 ? 19.776 -8.717 17.968 1.00 27.16 98 HIS A CA 1
ATOM 751 C C . HIS A 1 98 ? 20.837 -7.768 17.366 1.00 17.09 98 HIS A C 1
ATOM 752 O O . HIS A 1 98 ? 21.858 -8.234 16.816 1.00 22.15 98 HIS A O 1
ATOM 759 N N . ARG A 1 99 ? 20.642 -6.455 17.528 1.00 18.83 99 ARG A N 1
ATOM 760 C CA . ARG A 1 99 ? 21.582 -5.444 17.087 1.00 18.14 99 ARG A CA 1
ATOM 761 C C . ARG A 1 99 ? 22.583 -5.095 18.160 1.00 21.20 99 ARG A C 1
ATOM 762 O O . ARG A 1 99 ? 22.318 -5.297 19.349 1.00 19.33 99 ARG A O 1
ATOM 770 N N . ASN A 1 100 ? 23.749 -4.647 17.710 1.00 18.68 100 ASN A N 1
ATOM 771 C CA . ASN A 1 100 ? 24.764 -4.273 18.597 1.00 18.18 100 ASN A CA 1
ATOM 772 C C . ASN A 1 100 ? 24.698 -2.796 19.071 1.00 16.85 100 ASN A C 1
ATOM 773 O O . ASN A 1 100 ? 23.869 -2.034 18.601 1.00 18.86 100 ASN A O 1
ATOM 778 N N . ALA A 1 101 ? 25.637 -2.448 19.980 1.00 20.25 101 ALA A N 1
ATOM 779 C CA . ALA A 1 101 ? 25.651 -1.122 20.556 1.00 19.86 101 ALA A CA 1
ATOM 780 C C . ALA A 1 101 ? 25.962 -0.090 19.500 1.00 18.99 101 ALA A C 1
ATOM 781 O O . ALA A 1 101 ? 25.374 1.018 19.518 1.00 16.73 101 ALA A O 1
ATOM 783 N N . ASP A 1 102 ? 26.866 -0.415 18.576 1.00 21.12 102 ASP A N 1
ATOM 784 C CA . ASP A 1 102 ? 27.198 0.586 17.543 1.00 22.72 102 ASP A CA 1
ATOM 785 C C . ASP A 1 102 ? 25.946 0.929 16.725 1.00 18.27 102 ASP A C 1
ATOM 786 O O . ASP A 1 102 ? 25.801 2.059 16.304 1.00 19.34 102 ASP A O 1
ATOM 791 N N . SER A 1 103 ? 25.141 -0.107 16.378 1.00 17.18 103 SER A N 1
ATOM 792 C CA . SER A 1 103 ? 23.900 0.105 15.667 1.00 17.09 103 SER A CA 1
ATOM 793 C C . SER A 1 103 ? 22.985 1.065 16.419 1.00 16.58 103 SER A C 1
ATOM 794 O O . SER A 1 103 ? 22.342 2.009 15.849 1.00 17.78 103 SER A O 1
ATOM 797 N N . ILE A 1 104 ? 22.790 0.729 17.701 1.00 18.49 104 ILE A N 1
ATOM 798 C CA . ILE A 1 104 ? 21.833 1.495 18.527 1.00 15.21 104 ILE A CA 1
ATOM 799 C C . ILE A 1 104 ? 22.283 2.960 18.670 1.00 17.21 104 ILE A C 1
ATOM 800 O O . ILE A 1 104 ? 21.445 3.883 18.424 1.00 16.50 104 ILE A O 1
ATOM 805 N N . ILE A 1 105 ? 23.551 3.229 18.977 1.00 17.70 105 ILE A N 1
ATOM 806 C CA . ILE A 1 105 ? 24.033 4.633 19.050 1.00 18.56 105 ILE A CA 1
ATOM 807 C C . ILE A 1 105 ? 23.930 5.343 17.661 1.00 19.17 105 ILE A C 1
ATOM 808 O O . ILE A 1 105 ? 23.540 6.474 17.572 1.00 19.52 105 ILE A O 1
ATOM 813 N N . GLY A 1 106 ? 24.208 4.642 16.569 1.00 18.04 106 GLY A N 1
ATOM 814 C CA . GLY A 1 106 ? 23.911 5.163 15.260 1.00 18.31 106 GLY A CA 1
ATOM 815 C C . GLY A 1 106 ? 22.445 5.533 15.026 1.00 15.40 106 GLY A C 1
ATOM 816 O O . GLY A 1 106 ? 22.168 6.583 14.393 1.00 17.08 106 GLY A O 1
ATOM 817 N N . SER A 1 107 ? 21.541 4.658 15.503 1.00 16.93 107 SER A N 1
ATOM 818 C CA . SER A 1 107 ? 20.158 5.011 15.397 1.00 16.70 107 SER A CA 1
ATOM 819 C C . SER A 1 107 ? 19.780 6.230 16.256 1.00 17.35 107 SER A C 1
ATOM 820 O O . SER A 1 107 ? 18.916 7.082 15.843 1.00 17.43 107 SER A O 1
ATOM 823 N N . TYR A 1 108 ? 20.362 6.316 17.433 1.00 16.29 108 TYR A N 1
ATOM 824 C CA . TYR A 1 108 ? 20.243 7.540 18.193 1.00 15.44 108 TYR A CA 1
ATOM 825 C C . TYR A 1 108 ? 20.615 8.792 17.391 1.00 15.27 108 TYR A C 1
ATOM 826 O O . TYR A 1 108 ? 19.904 9.816 17.435 1.00 15.24 108 TYR A O 1
ATOM 835 N N . THR A 1 109 ? 21.760 8.727 16.752 1.00 15.07 109 THR A N 1
ATOM 836 C CA . THR A 1 109 ? 22.207 9.855 15.980 1.00 14.86 109 THR A CA 1
ATOM 837 C C . THR A 1 109 ? 21.175 10.245 14.907 1.00 15.85 109 THR A C 1
ATOM 838 O O . THR A 1 109 ? 20.813 11.396 14.780 1.00 16.98 109 THR A O 1
ATOM 842 N N . ILE A 1 110 ? 20.654 9.251 14.193 1.00 17.06 110 ILE A N 1
ATOM 843 C CA . ILE A 1 110 ? 19.695 9.553 13.140 1.00 14.85 110 ILE A CA 1
ATOM 844 C C . ILE A 1 110 ? 18.419 10.184 13.759 1.00 16.94 110 ILE A C 1
ATOM 845 O O . ILE A 1 110 ? 17.841 11.151 13.265 1.00 17.59 110 ILE A O 1
ATOM 850 N N . MET A 1 111 ? 17.944 9.620 14.872 1.00 14.43 111 MET A N 1
ATOM 851 C CA . MET A 1 111 ? 16.773 10.251 15.562 1.00 17.02 111 MET A CA 1
ATOM 852 C C . MET A 1 111 ? 17.016 11.637 15.995 1.00 16.02 111 MET A C 1
ATOM 853 O O . MET A 1 111 ? 16.178 12.532 15.749 1.00 16.95 111 MET A O 1
ATOM 858 N N . LEU A 1 112 ? 18.149 11.896 16.616 1.00 16.00 112 LEU A N 1
ATOM 859 C CA . LEU A 1 112 ? 18.423 13.266 17.043 1.00 16.20 112 LEU A CA 1
ATOM 860 C C . LEU A 1 112 ? 18.579 14.209 15.881 1.00 16.82 112 LEU A C 1
ATOM 861 O O . LEU A 1 112 ? 18.138 15.359 15.925 1.00 17.23 112 LEU A O 1
ATOM 866 N N . ASN A 1 113 ? 19.170 13.725 14.826 1.00 16.02 113 ASN A N 1
ATOM 867 C CA . ASN A 1 113 ? 19.259 14.587 13.635 1.00 18.78 113 ASN A CA 1
ATOM 868 C C . ASN A 1 113 ? 17.825 15.014 13.204 1.00 18.39 113 ASN A C 1
ATOM 869 O O . ASN A 1 113 ? 17.603 16.144 12.790 1.00 20.52 113 ASN A O 1
ATOM 874 N N . ALA A 1 114 ? 16.854 14.083 13.208 1.00 19.61 114 ALA A N 1
ATOM 875 C CA . ALA A 1 114 ? 15.490 14.373 12.768 1.00 19.49 114 ALA A CA 1
ATOM 876 C C . ALA A 1 114 ? 14.797 15.319 13.722 1.00 18.75 114 ALA A C 1
ATOM 877 O O . ALA A 1 114 ? 14.112 16.250 13.314 1.00 21.35 114 ALA A O 1
ATOM 879 N N . MET A 1 115 ? 15.077 15.140 15.007 1.00 19.19 115 MET A N 1
ATOM 880 C CA . MET A 1 115 ? 14.454 16.026 16.043 1.00 16.37 115 MET A CA 1
ATOM 881 C C . MET A 1 115 ? 14.917 17.451 15.767 1.00 17.89 115 MET A C 1
ATOM 882 O O . MET A 1 115 ? 14.125 18.418 15.788 1.00 21.10 115 MET A O 1
ATOM 887 N N . ARG A 1 116 ? 16.169 17.584 15.493 1.00 16.31 116 ARG A N 1
ATOM 888 C CA . ARG A 1 116 ? 16.762 18.943 15.262 1.00 16.87 116 ARG A CA 1
ATOM 889 C C . ARG A 1 116 ? 16.348 19.593 13.944 1.00 19.34 116 ARG A C 1
ATOM 890 O O . ARG A 1 116 ? 16.325 20.786 13.832 1.00 21.38 116 ARG A O 1
ATOM 898 N N . ALA A 1 117 ? 16.104 18.757 12.949 1.00 22.54 117 ALA A N 1
ATOM 899 C CA . ALA A 1 117 ? 15.659 19.230 11.650 1.00 23.08 117 ALA A CA 1
ATOM 900 C C . ALA A 1 117 ? 14.244 19.771 11.851 1.00 23.41 117 ALA A C 1
ATOM 901 O O . ALA A 1 117 ? 13.893 20.754 11.278 1.00 30.07 117 ALA A O 1
ATOM 903 N N . ALA A 1 118 ? 13.419 19.147 12.688 1.00 22.99 118 ALA A N 1
ATOM 904 C CA . ALA A 1 118 ? 12.111 19.709 12.957 1.00 20.25 118 ALA A CA 1
ATOM 905 C C . ALA A 1 118 ? 12.150 20.978 13.858 1.00 22.56 118 ALA A C 1
ATOM 906 O O . ALA A 1 118 ? 11.346 21.886 13.670 1.00 24.26 118 ALA A O 1
ATOM 908 N N . ASN A 1 119 ? 13.131 21.021 14.764 1.00 21.87 119 ASN A N 1
ATOM 909 C CA . ASN A 1 119 ? 13.255 22.036 15.746 1.00 20.53 119 ASN A CA 1
ATOM 910 C C . ASN A 1 119 ? 14.687 22.176 16.153 1.00 19.10 119 ASN A C 1
ATOM 911 O O . ASN A 1 119 ? 15.119 21.442 17.002 1.00 21.53 119 ASN A O 1
ATOM 916 N N . PRO A 1 120 ? 15.403 23.199 15.660 1.00 20.42 120 PRO A N 1
ATOM 917 C CA . PRO A 1 120 ? 16.873 23.214 15.935 1.00 22.08 120 PRO A CA 1
ATOM 918 C C . PRO A 1 120 ? 17.213 23.536 17.423 1.00 20.45 120 PRO A C 1
ATOM 919 O O . PRO A 1 120 ? 18.361 23.409 17.877 1.00 23.26 120 PRO A O 1
ATOM 923 N N . ARG A 1 121 ? 16.191 24.056 18.126 1.00 22.94 121 ARG A N 1
ATOM 924 C CA . ARG A 1 121 ? 16.243 24.375 19.586 1.00 19.53 121 ARG A CA 1
ATOM 925 C C . ARG A 1 121 ? 15.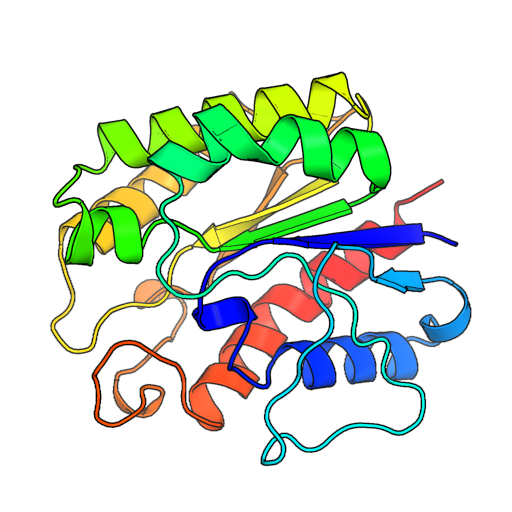734 23.273 20.519 1.00 15.04 121 ARG A C 1
ATOM 926 O O . ARG A 1 121 ? 15.596 23.495 21.687 1.00 21.29 121 ARG A O 1
ATOM 934 N N . VAL A 1 122 ? 15.462 22.084 19.966 1.00 16.88 122 VAL A N 1
ATOM 935 C CA . VAL A 1 122 ? 14.923 21.028 20.809 1.00 17.37 122 VAL A CA 1
ATOM 936 C C . VAL A 1 122 ? 15.893 20.658 21.921 1.00 18.91 122 VAL A C 1
ATOM 937 O O . VAL A 1 122 ? 17.089 20.613 21.696 1.00 17.76 122 VAL A O 1
ATOM 941 N N . LYS A 1 123 ? 15.309 20.350 23.088 1.00 17.94 123 LYS A N 1
ATOM 942 C CA . LYS A 1 123 ? 16.065 19.934 24.259 1.00 15.79 123 LYS A CA 1
ATOM 943 C C . LYS A 1 123 ? 15.724 18.508 24.390 1.00 14.64 123 LYS A C 1
ATOM 944 O O . LYS A 1 123 ? 14.541 18.120 24.249 1.00 17.91 123 LYS A O 1
ATOM 950 N N . VAL A 1 124 ? 16.727 17.694 24.658 1.00 13.59 124 VAL A N 1
ATOM 951 C CA . VAL A 1 124 ? 16.536 16.233 24.609 1.00 14.99 124 VAL A CA 1
ATOM 952 C C . VAL A 1 124 ? 17.072 15.601 25.893 1.00 14.64 124 VAL A C 1
ATOM 953 O O . VAL A 1 124 ? 18.181 15.961 26.381 1.00 16.24 124 VAL A O 1
ATOM 957 N N . ILE A 1 125 ? 16.294 14.654 26.397 1.00 15.07 125 ILE A N 1
ATOM 958 C CA . ILE A 1 125 ? 16.728 13.749 27.440 1.00 12.08 125 ILE A CA 1
ATOM 959 C C . ILE A 1 125 ? 16.920 12.386 26.816 1.00 13.77 125 ILE A C 1
ATOM 960 O O . ILE A 1 125 ? 15.915 11.809 26.378 1.00 14.05 125 ILE A O 1
ATOM 965 N N . VAL A 1 126 ? 18.137 11.828 26.917 1.00 11.69 126 VAL A N 1
ATOM 966 C CA . VAL A 1 126 ? 18.366 10.427 26.557 1.00 13.89 126 VAL A CA 1
ATOM 967 C C . VAL A 1 126 ? 18.459 9.670 27.895 1.00 12.11 126 VAL A C 1
ATOM 968 O O . VAL A 1 126 ? 19.185 10.080 28.791 1.00 17.29 126 VAL A O 1
ATOM 972 N N . ASP A 1 127 ? 17.685 8.586 28.009 1.00 12.69 127 ASP A N 1
ATOM 973 C CA . ASP A 1 127 ? 17.768 7.740 29.183 1.00 12.29 127 ASP A CA 1
ATOM 974 C C . ASP A 1 127 ? 18.800 6.657 28.991 1.00 14.32 127 ASP A C 1
ATOM 975 O O . ASP A 1 127 ? 18.795 5.979 27.964 1.00 15.00 127 ASP A O 1
ATOM 980 N N . LYS A 1 128 ? 19.693 6.485 29.968 1.00 14.06 128 LYS A N 1
ATOM 981 C CA . LYS A 1 128 ? 20.406 5.242 30.045 1.00 15.13 128 LYS A CA 1
ATOM 982 C C . LYS A 1 128 ? 19.286 4.195 30.350 1.00 12.72 128 LYS A C 1
ATOM 983 O O . LYS A 1 128 ? 18.340 4.441 31.125 1.00 16.59 128 LYS A O 1
ATOM 989 N N . ILE A 1 129 ? 19.407 3.085 29.632 1.00 12.74 129 ILE A N 1
ATOM 990 C CA . ILE A 1 129 ? 18.392 2.044 29.561 1.00 12.72 129 ILE A CA 1
ATOM 991 C C . ILE A 1 129 ? 18.392 1.150 30.791 1.00 14.88 129 ILE A C 1
ATOM 992 O O . ILE A 1 129 ? 19.431 0.750 31.365 1.00 15.92 129 ILE A O 1
ATOM 997 N N . ILE A 1 130 ? 17.177 0.879 31.257 1.00 13.12 130 ILE A N 1
ATOM 998 C CA . ILE A 1 130 ? 17.052 -0.061 32.382 1.00 13.03 130 ILE A CA 1
ATOM 999 C C . ILE A 1 130 ? 17.668 -1.419 32.034 1.00 15.79 130 ILE A C 1
ATOM 1000 O O . ILE A 1 130 ? 17.631 -1.878 30.879 1.00 17.68 130 ILE A O 1
ATOM 1005 N N . PRO A 1 131 ? 18.244 -2.090 33.037 1.00 16.52 131 PRO A N 1
ATOM 1006 C CA . PRO A 1 131 ? 18.738 -3.392 32.773 1.00 16.05 131 PRO A CA 1
ATOM 1007 C C . PRO A 1 131 ? 17.652 -4.421 32.512 1.00 15.15 131 PRO A C 1
ATOM 1008 O O . PRO A 1 131 ? 16.554 -4.173 32.864 1.00 18.75 131 PRO A O 1
ATOM 1012 N N . THR A 1 132 ? 17.981 -5.526 31.811 1.00 14.99 132 THR A N 1
ATOM 1013 C CA . THR A 1 132 ? 17.136 -6.719 31.863 1.00 13.57 132 THR A CA 1
ATOM 1014 C C . THR A 1 132 ? 17.535 -7.527 33.118 1.00 16.50 132 THR A C 1
ATOM 1015 O O . THR A 1 132 ? 18.650 -7.357 33.658 1.00 17.19 132 THR A O 1
ATOM 1019 N N . SER A 1 133 ? 16.642 -8.407 33.572 1.00 18.58 133 SER A N 1
ATOM 1020 C CA . SER A 1 133 ? 16.954 -9.180 34.767 1.00 17.51 133 SER A CA 1
ATOM 1021 C C . SER A 1 133 ? 18.235 -9.968 34.619 1.00 18.68 133 SER A C 1
ATOM 1022 O O . SER A 1 133 ? 18.927 -10.202 35.621 1.00 19.85 133 SER A O 1
ATOM 1025 N N . TRP A 1 134 ? 18.577 -10.352 33.387 1.00 17.75 134 TRP A N 1
ATOM 1026 C CA . TRP A 1 134 ? 19.784 -11.130 33.082 1.00 14.64 134 TRP A CA 1
ATOM 1027 C C . TRP A 1 134 ? 21.015 -10.261 32.729 1.00 19.88 134 TRP A C 1
ATOM 1028 O O . TRP A 1 134 ? 22.078 -10.790 32.395 1.00 22.00 134 TRP A O 1
ATOM 1039 N N . SER A 1 135 ? 20.890 -8.948 32.924 1.00 18.19 135 SER A N 1
ATOM 1040 C CA . SER A 1 135 ? 22.050 -8.011 32.819 1.00 17.96 135 SER A CA 1
ATOM 1041 C C . SER A 1 135 ? 22.619 -8.132 31.427 1.00 20.43 135 SER A C 1
ATOM 1042 O O . SER A 1 135 ? 23.844 -8.181 31.240 1.00 17.79 135 SER A O 1
ATOM 1045 N N . ASP A 1 136 ? 21.732 -8.037 30.437 1.00 18.56 136 ASP A N 1
ATOM 1046 C CA . ASP A 1 136 ? 22.131 -8.084 29.014 1.00 15.62 136 ASP A CA 1
ATOM 1047 C C . ASP A 1 136 ? 23.319 -7.180 28.750 1.00 16.73 136 ASP A C 1
ATOM 1048 O O . ASP A 1 136 ? 23.253 -5.977 29.065 1.00 17.98 136 ASP A O 1
ATOM 1053 N N . ALA A 1 137 ? 24.413 -7.746 28.222 1.00 18.21 137 ALA A N 1
ATOM 1054 C CA . ALA A 1 137 ? 25.655 -6.950 28.032 1.00 18.34 137 ALA A CA 1
ATOM 1055 C C . ALA A 1 137 ? 25.592 -5.968 26.903 1.00 19.18 137 ALA A C 1
ATOM 1056 O O . ALA A 1 137 ? 26.337 -5.028 26.915 1.00 18.40 137 ALA A O 1
ATOM 1058 N N . THR A 1 138 ? 24.744 -6.155 25.896 1.00 16.82 138 THR A N 1
ATOM 1059 C CA . THR A 1 138 ? 24.685 -5.118 24.823 1.00 17.01 138 THR A CA 1
ATOM 1060 C C . THR A 1 138 ? 23.929 -3.869 25.319 1.00 17.28 138 THR A C 1
ATOM 1061 O O . THR A 1 138 ? 24.361 -2.724 25.102 1.00 15.03 138 THR A O 1
ATOM 1065 N N . ILE A 1 139 ? 22.913 -4.063 26.152 1.00 17.30 139 ILE A N 1
ATOM 1066 C CA . ILE A 1 139 ? 22.295 -2.923 26.820 1.00 15.68 139 ILE A CA 1
ATOM 1067 C C . ILE A 1 139 ? 23.339 -2.169 27.633 1.00 15.86 139 ILE A C 1
ATOM 1068 O O . ILE A 1 139 ? 23.368 -0.949 27.584 1.00 17.97 139 ILE A O 1
ATOM 1073 N N . GLU A 1 140 ? 24.164 -2.901 28.394 1.00 15.03 140 GLU A N 1
ATOM 1074 C CA . GLU A 1 140 ? 25.183 -2.171 29.186 1.00 14.72 140 GLU A CA 1
ATOM 1075 C C . GLU A 1 140 ? 26.180 -1.490 28.324 1.00 16.05 140 GLU A C 1
ATOM 1076 O O . GLU A 1 140 ? 26.718 -0.463 28.709 1.00 21.57 140 GLU A O 1
ATOM 1082 N N . ALA A 1 141 ? 26.476 -2.106 27.169 1.00 18.60 141 ALA A N 1
ATOM 1083 C CA . ALA A 1 141 ? 27.450 -1.435 26.243 1.00 17.98 141 ALA A CA 1
ATOM 1084 C C . ALA A 1 141 ? 26.869 -0.167 25.689 1.00 16.01 141 ALA A C 1
ATOM 1085 O O . ALA A 1 141 ? 27.585 0.849 25.615 1.00 20.34 141 ALA A O 1
ATOM 1087 N N . VAL A 1 142 ? 25.574 -0.163 25.384 1.00 16.83 142 VAL A N 1
ATOM 1088 C CA . VAL A 1 142 ? 24.915 1.134 24.994 1.00 18.33 142 VAL A CA 1
ATOM 1089 C C . VAL A 1 142 ? 25.028 2.142 26.142 1.00 16.09 142 VAL A C 1
ATOM 1090 O O . VAL A 1 142 ? 25.383 3.304 25.954 1.00 16.57 142 VAL A O 1
ATOM 1094 N N . ASN A 1 143 ? 24.800 1.663 27.380 1.00 15.79 143 ASN A N 1
ATOM 1095 C CA . ASN A 1 143 ? 24.861 2.623 28.497 1.00 16.28 143 ASN A CA 1
ATOM 1096 C C . ASN A 1 143 ? 26.255 3.237 28.696 1.00 15.04 143 ASN A C 1
ATOM 1097 O O . ASN A 1 143 ? 26.377 4.363 29.114 1.00 19.05 143 ASN A O 1
ATOM 1102 N N . THR A 1 144 ? 27.292 2.434 28.521 1.00 17.23 144 THR A N 1
ATOM 1103 C CA . THR A 1 144 ? 28.672 2.885 28.607 1.00 19.36 144 THR A CA 1
ATOM 1104 C C . THR A 1 144 ? 29.004 3.868 27.493 1.00 17.23 144 THR A C 1
ATOM 1105 O O . THR A 1 144 ? 29.744 4.857 27.696 1.00 22.09 144 THR A O 1
ATOM 1109 N N . ALA A 1 145 ? 28.372 3.688 26.355 1.00 16.49 145 ALA A N 1
ATOM 1110 C CA . ALA A 1 145 ? 28.501 4.628 25.198 1.00 17.73 145 ALA A CA 1
ATOM 1111 C C . ALA A 1 145 ? 27.770 5.921 25.231 1.00 12.75 145 ALA A C 1
ATOM 1112 O O . ALA A 1 145 ? 28.180 6.836 24.537 1.00 18.31 145 ALA A O 1
ATOM 1114 N N . ILE A 1 146 ? 26.660 5.973 25.981 1.00 15.56 146 ILE A N 1
ATOM 1115 C CA . ILE A 1 146 ? 25.772 7.149 25.969 1.00 14.56 146 ILE A CA 1
ATOM 1116 C C . ILE A 1 146 ? 26.532 8.393 26.361 1.00 15.18 146 ILE A C 1
ATOM 1117 O O . ILE A 1 146 ? 26.342 9.402 25.747 1.00 18.22 146 ILE A O 1
ATOM 1122 N N . PRO A 1 147 ? 27.367 8.369 27.387 1.00 16.12 147 PRO A N 1
ATOM 1123 C CA . PRO A 1 147 ? 28.005 9.630 27.748 1.00 16.72 147 PRO A CA 1
ATOM 1124 C C . PRO A 1 147 ? 28.894 10.207 26.645 1.00 17.37 147 PRO A C 1
ATOM 1125 O O . PRO A 1 147 ? 28.859 11.443 26.374 1.00 18.20 147 PRO A O 1
ATOM 1129 N N . GLY A 1 148 ? 29.641 9.366 25.961 1.00 18.19 148 GLY A N 1
ATOM 1130 C CA . GLY A 1 148 ? 30.413 9.885 24.785 1.00 18.29 148 GLY A CA 1
ATOM 1131 C C . GLY A 1 148 ? 29.583 10.426 23.630 1.00 17.03 148 GLY A C 1
ATOM 1132 O O . GLY A 1 148 ? 29.957 11.447 22.993 1.00 21.95 148 GLY A O 1
ATOM 1133 N N . TRP A 1 149 ? 28.494 9.739 23.389 1.00 15.50 149 TRP A N 1
ATOM 1134 C CA . TRP A 1 149 ? 27.535 10.188 22.387 1.00 14.41 149 TRP A CA 1
ATOM 1135 C C . TRP A 1 149 ? 26.990 11.549 22.742 1.00 15.43 149 TRP A C 1
ATOM 1136 O O . TRP A 1 149 ? 26.953 12.456 21.913 1.00 17.18 149 TRP A O 1
ATOM 1147 N N . VAL A 1 150 ? 26.554 11.694 23.991 1.00 15.93 150 VAL A N 1
ATOM 1148 C CA . VAL A 1 150 ? 26.086 12.996 24.446 1.00 14.58 150 VAL A CA 1
ATOM 1149 C C . VAL A 1 150 ? 27.152 14.134 24.287 1.00 17.24 150 VAL A C 1
ATOM 1150 O O . VAL A 1 150 ? 26.866 15.219 23.849 1.00 18.22 150 VAL A O 1
ATOM 1154 N N . GLN A 1 151 ? 28.360 13.813 24.675 1.00 16.78 151 GLN A N 1
ATOM 1155 C CA . GLN A 1 151 ? 29.542 14.759 24.608 1.00 17.12 151 GLN A CA 1
ATOM 1156 C C . GLN A 1 151 ? 29.709 15.192 23.096 1.00 18.05 151 GLN A C 1
ATOM 1157 O O . GLN A 1 151 ? 30.015 16.367 22.815 1.00 22.31 151 GLN A O 1
ATOM 1163 N N . GLN A 1 152 ? 29.596 14.198 22.176 1.00 18.28 152 GLN A N 1
ATOM 1164 C CA . GLN A 1 152 ? 29.649 14.469 20.756 1.00 18.76 152 GLN A CA 1
ATOM 1165 C C . GLN A 1 152 ? 28.495 15.288 20.202 1.00 18.77 152 GLN A C 1
ATOM 1166 O O . GLN A 1 152 ? 28.703 16.034 19.256 1.00 18.85 152 GLN A O 1
ATOM 1172 N N . GLN A 1 153 ? 27.302 15.158 20.770 1.00 18.64 153 GLN A N 1
ATOM 1173 C CA . GLN A 1 153 ? 26.096 15.666 20.206 1.00 16.44 153 GLN A CA 1
ATOM 1174 C C . GLN A 1 153 ? 25.474 16.926 20.806 1.00 16.42 153 GLN A C 1
ATOM 1175 O O . GLN A 1 153 ? 24.901 17.758 20.076 1.00 17.88 153 GLN A O 1
ATOM 1181 N N . THR A 1 154 ? 25.620 17.079 22.123 1.00 15.70 154 THR A N 1
ATOM 1182 C CA . THR A 1 154 ? 24.989 18.206 22.838 1.00 16.68 154 THR A CA 1
ATOM 1183 C C . THR A 1 154 ? 25.557 19.573 22.427 1.00 14.42 154 THR A C 1
ATOM 1184 O O . THR A 1 154 ? 26.733 19.720 22.147 1.00 20.11 154 THR A O 1
ATOM 1188 N N . THR A 1 155 ? 24.692 20.565 22.326 1.00 14.15 155 THR A N 1
ATOM 1189 C CA . THR A 1 155 ? 25.035 21.937 22.021 1.00 19.43 155 THR A CA 1
ATOM 1190 C C . THR A 1 155 ? 24.253 22.918 22.915 1.00 18.86 155 THR A C 1
ATOM 1191 O O . THR A 1 155 ? 23.285 22.542 23.595 1.00 19.88 155 THR A O 1
ATOM 1195 N N . ALA A 1 156 ? 24.712 24.158 22.927 1.00 19.99 156 ALA A N 1
ATOM 1196 C CA . ALA A 1 156 ? 24.054 25.150 23.736 1.00 19.70 156 ALA A CA 1
ATOM 1197 C C . ALA A 1 156 ? 22.662 25.386 23.114 1.00 21.06 156 ALA A C 1
ATOM 1198 O O . ALA A 1 156 ? 21.711 25.667 23.823 1.00 22.14 156 ALA A O 1
ATOM 1200 N N . GLU A 1 157 ? 22.532 25.378 21.783 1.00 20.36 157 GLU A N 1
ATOM 1201 C CA . GLU A 1 157 ? 21.220 25.611 21.131 1.00 16.79 157 GLU A CA 1
ATOM 1202 C C . GLU A 1 157 ? 20.273 24.482 21.413 1.00 17.73 157 GLU A C 1
ATOM 1203 O O . GLU A 1 157 ? 19.028 24.688 21.532 1.00 16.93 157 GLU A O 1
ATOM 1209 N N . SER A 1 158 ? 20.843 23.290 21.465 1.00 18.04 158 SER A N 1
ATOM 1210 C CA . SER A 1 158 ? 20.029 21.998 21.551 1.00 18.62 158 SER A CA 1
ATOM 1211 C C . SER A 1 158 ? 20.752 21.080 22.510 1.00 17.82 158 SER A C 1
ATOM 1212 O O . SER A 1 158 ? 21.486 20.141 22.132 1.00 18.57 158 SER A O 1
ATOM 1215 N N . PRO A 1 159 ? 20.508 21.315 23.795 1.00 18.12 159 PRO A N 1
ATOM 1216 C CA . PRO A 1 159 ? 21.184 20.473 24.832 1.00 21.27 159 PRO A CA 1
ATOM 1217 C C . PRO A 1 159 ? 20.579 19.094 24.871 1.00 15.91 159 PRO A C 1
ATOM 1218 O O . PRO A 1 159 ? 19.350 18.961 24.707 1.00 20.80 159 PRO A O 1
ATOM 1222 N N . VAL A 1 160 ? 21.459 18.138 25.145 1.00 16.86 160 VAL A N 1
ATOM 1223 C CA . VAL A 1 160 ? 21.142 16.737 25.299 1.00 15.94 160 VAL A CA 1
ATOM 1224 C C . VAL A 1 160 ? 21.668 16.361 26.708 1.00 16.17 160 VAL A C 1
ATOM 1225 O O . VAL A 1 160 ? 22.806 16.574 27.003 1.00 18.44 160 VAL A O 1
ATOM 1229 N N . VAL A 1 161 ? 20.738 15.922 27.580 1.00 18.68 161 VAL A N 1
ATOM 1230 C CA . VAL A 1 161 ? 21.054 15.545 28.953 1.00 18.01 161 VAL A CA 1
ATOM 1231 C C . VAL A 1 161 ? 20.650 14.134 29.204 1.00 15.80 161 VAL A C 1
ATOM 1232 O O . VAL A 1 161 ? 19.792 13.556 28.495 1.00 16.69 161 VAL A O 1
ATOM 1236 N N . ILE A 1 162 ? 21.265 13.533 30.175 1.00 18.52 162 ILE A N 1
ATOM 1237 C CA . ILE A 1 162 ? 21.064 12.090 30.420 1.00 16.41 162 ILE A CA 1
ATOM 1238 C C . ILE A 1 162 ? 20.168 11.891 31.703 1.00 13.48 162 ILE A C 1
ATOM 1239 O O . ILE A 1 162 ? 20.453 12.538 32.769 1.00 17.70 162 ILE A O 1
ATOM 1244 N N . ALA A 1 163 ? 19.146 11.097 31.624 1.00 15.88 163 ALA A N 1
ATOM 1245 C CA . ALA A 1 163 ? 18.434 10.617 32.801 1.00 15.11 163 ALA A CA 1
ATOM 1246 C C . ALA A 1 163 ? 18.874 9.169 33.026 1.00 16.91 163 ALA A C 1
ATOM 1247 O O . ALA A 1 163 ? 18.646 8.280 32.204 1.00 16.08 163 ALA A O 1
ATOM 1249 N N . ASP A 1 164 ? 19.710 8.996 34.037 1.00 16.53 164 ASP A N 1
ATOM 1250 C CA . ASP A 1 164 ? 20.395 7.717 34.181 1.00 17.79 164 ASP A CA 1
ATOM 1251 C C . ASP A 1 164 ? 19.485 6.700 34.888 1.00 16.65 164 ASP A C 1
ATOM 1252 O O . ASP A 1 164 ? 19.320 6.764 36.091 1.00 19.79 164 ASP A O 1
ATOM 1257 N N . CYS A 1 165 ? 18.879 5.795 34.121 1.00 18.58 165 CYS A N 1
ATOM 1258 C CA . CYS A 1 165 ? 17.932 4.782 34.645 1.00 15.54 165 CYS A CA 1
ATOM 1259 C C . CYS A 1 165 ? 18.561 3.423 34.708 1.00 16.89 165 CYS A C 1
ATOM 1260 O O . CYS A 1 165 ? 17.891 2.375 34.873 1.00 15.87 165 CYS A O 1
ATOM 1263 N N . SER A 1 166 ? 19.894 3.436 34.647 1.00 13.88 166 SER A N 1
ATOM 1264 C CA . SER A 1 166 ? 20.738 2.182 34.527 1.00 17.12 166 SER A CA 1
ATOM 1265 C C . SER A 1 166 ? 20.918 1.405 35.853 1.00 20.12 166 SER A C 1
ATOM 1266 O O . SER A 1 166 ? 20.599 1.952 36.948 1.00 17.10 166 SER A O 1
ATOM 1269 N N . ARG A 1 167 ? 21.434 0.161 35.751 1.00 16.96 167 ARG A N 1
ATOM 1270 C CA . ARG A 1 167 ? 21.944 -0.603 36.848 1.00 18.15 167 ARG A CA 1
ATOM 1271 C C . ARG A 1 167 ? 22.859 0.210 37.756 1.00 20.24 167 ARG A C 1
ATOM 1272 O O . ARG A 1 167 ? 22.669 0.253 39.002 1.00 24.52 167 ARG A O 1
ATOM 1280 N N . ALA A 1 168 ? 23.743 0.996 37.136 1.00 18.33 168 ALA A N 1
ATOM 1281 C CA . ALA A 1 168 ? 24.741 1.695 37.863 1.00 22.56 168 ALA A CA 1
ATOM 1282 C C . ALA A 1 168 ? 24.132 2.827 38.663 1.00 23.18 168 ALA A C 1
ATOM 1283 O O . ALA A 1 168 ? 24.729 3.220 39.586 1.00 28.09 168 ALA A O 1
ATOM 1285 N N . ALA A 1 169 ? 23.011 3.376 38.255 1.00 19.27 169 ALA A N 1
ATOM 1286 C CA . ALA A 1 169 ? 22.299 4.436 38.982 1.00 18.39 169 ALA A CA 1
ATOM 1287 C C . ALA A 1 169 ? 21.311 3.930 40.073 1.00 17.95 169 ALA A C 1
ATOM 1288 O O . ALA A 1 169 ? 20.734 4.719 40.803 1.00 21.83 169 ALA A O 1
ATOM 1290 N N . GLY A 1 170 ? 21.157 2.609 40.186 1.00 19.35 170 GLY A N 1
ATOM 1291 C CA . GLY A 1 170 ? 20.356 1.968 41.198 1.00 21.89 170 GLY A CA 1
ATOM 1292 C C . GLY A 1 170 ? 19.216 1.125 40.721 1.00 23.82 170 GLY A C 1
ATOM 1293 O O . GLY A 1 170 ? 18.412 0.698 41.550 1.00 22.47 170 GLY A O 1
ATOM 1294 N N . PHE A 1 171 ? 19.075 0.883 39.406 1.00 16.81 171 PHE A N 1
ATOM 1295 C CA . PHE A 1 171 ? 18.002 0.015 38.935 1.00 17.81 171 PHE A CA 1
ATOM 1296 C C . PHE A 1 171 ? 18.285 -1.453 39.345 1.00 17.28 171 PHE A C 1
ATOM 1297 O O . PHE A 1 171 ? 19.294 -1.973 38.924 1.00 21.89 171 PHE A O 1
ATOM 1305 N N . THR A 1 172 ? 17.439 -2.096 40.188 1.00 19.78 172 THR A N 1
ATOM 1306 C CA . THR A 1 172 ? 17.721 -3.433 40.726 1.00 21.75 172 THR A CA 1
ATOM 1307 C C . THR A 1 172 ? 16.726 -4.393 40.036 1.00 19.85 172 THR A C 1
ATOM 1308 O O . THR A 1 172 ? 15.664 -3.958 39.463 1.00 16.71 172 THR A O 1
ATOM 1312 N N . ASN A 1 173 ? 16.991 -5.694 40.087 1.00 17.72 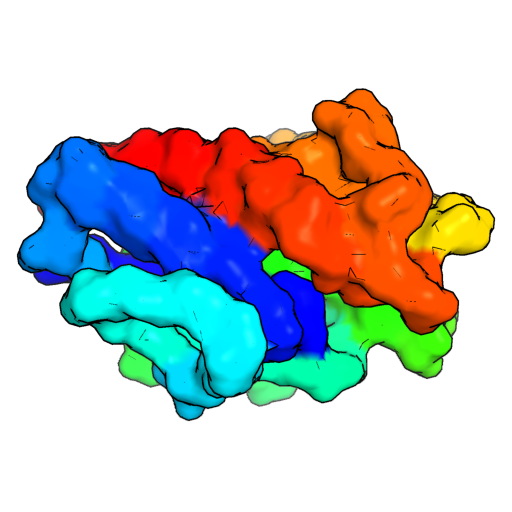173 ASN A N 1
ATOM 1313 C CA . ASN A 1 173 ? 16.005 -6.610 39.619 1.00 18.20 173 ASN A CA 1
ATOM 1314 C C . ASN A 1 173 ? 14.704 -6.638 40.361 1.00 18.84 173 ASN A C 1
ATOM 1315 O O . ASN A 1 173 ? 13.670 -7.068 39.790 1.00 18.38 173 ASN A O 1
ATOM 1320 N N . ASP A 1 174 ? 14.708 -6.175 41.596 1.00 18.64 174 ASP A N 1
ATOM 1321 C CA . ASP A 1 174 ? 13.481 -6.096 42.424 1.00 20.56 174 ASP A CA 1
ATOM 1322 C C . ASP A 1 174 ? 12.517 -5.088 41.814 1.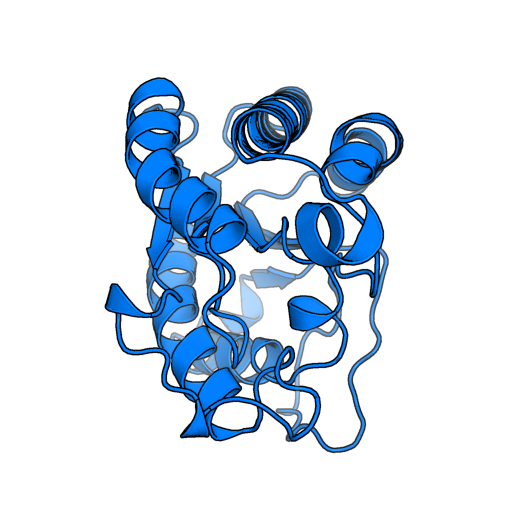00 18.94 174 ASP A C 1
ATOM 1323 O O . ASP A 1 174 ? 11.362 -5.093 42.142 1.00 20.86 174 ASP A O 1
ATOM 1328 N N . MET A 1 175 ? 13.038 -4.241 40.891 1.00 20.95 175 MET A N 1
ATOM 1329 C CA . MET A 1 175 ? 12.250 -3.252 40.167 1.00 18.60 175 MET A CA 1
ATOM 1330 C C . MET A 1 175 ? 11.688 -3.698 38.817 1.00 17.80 175 MET A C 1
ATOM 1331 O O . MET A 1 175 ? 11.008 -2.884 38.112 1.00 17.35 175 MET A O 1
ATOM 1336 N N . LEU A 1 176 ? 11.859 -4.994 38.503 1.00 20.60 176 LEU A N 1
ATOM 1337 C CA . LEU A 1 176 ? 11.384 -5.555 37.251 1.00 19.42 176 LEU A CA 1
ATOM 1338 C C . LEU A 1 176 ? 10.125 -6.412 37.529 1.00 22.45 176 LEU A C 1
ATOM 1339 O O . LEU A 1 176 ? 10.039 -7.085 38.585 1.00 19.74 176 LEU A O 1
ATOM 1344 N N . ARG A 1 177 ? 9.205 -6.440 36.571 1.00 18.86 177 ARG A N 1
ATOM 1345 C CA . ARG A 1 177 ? 8.153 -7.490 36.507 1.00 18.59 177 ARG A CA 1
ATOM 1346 C C . ARG A 1 177 ? 8.759 -8.892 36.324 1.00 18.59 177 ARG A C 1
ATOM 1347 O O . ARG A 1 177 ? 9.978 -9.050 36.048 1.00 19.89 177 ARG A O 1
ATOM 1355 N N . ASP A 1 178 ? 7.898 -9.903 36.470 1.00 20.45 178 ASP A N 1
ATOM 1356 C CA . ASP A 1 178 ? 8.370 -11.291 36.275 1.00 24.14 178 ASP A CA 1
ATOM 1357 C C . ASP A 1 178 ? 8.901 -11.574 34.871 1.00 18.56 178 ASP A C 1
ATOM 1358 O O . ASP A 1 178 ? 9.581 -12.581 34.650 1.00 24.89 178 ASP A O 1
ATOM 1363 N N . ASP A 1 179 ? 8.620 -10.740 33.864 1.00 19.10 179 ASP A N 1
ATOM 1364 C CA . ASP A 1 179 ? 9.246 -10.960 32.512 1.00 21.32 179 ASP A CA 1
ATOM 1365 C C . ASP A 1 179 ? 10.720 -10.499 32.397 1.00 24.20 179 ASP A C 1
ATOM 1366 O O . ASP A 1 179 ? 11.358 -10.781 31.459 1.00 24.15 179 ASP A O 1
ATOM 1371 N N . GLY A 1 180 ? 11.262 -9.820 33.400 1.00 17.88 180 GLY A N 1
ATOM 1372 C CA . GLY A 1 180 ? 12.615 -9.464 33.462 1.00 21.06 180 GLY A CA 1
ATOM 1373 C C . GLY A 1 180 ? 12.952 -8.331 32.578 1.00 20.31 180 GLY A C 1
ATOM 1374 O O . GLY A 1 180 ? 14.097 -8.065 32.362 1.00 20.23 180 GLY A O 1
ATOM 1375 N N . VAL A 1 181 ? 11.935 -7.626 32.081 1.00 20.74 181 VAL A N 1
ATOM 1376 C CA . VAL A 1 181 ? 12.181 -6.534 31.091 1.00 17.94 181 VAL A CA 1
ATOM 1377 C C . VAL A 1 181 ? 11.471 -5.247 31.511 1.00 18.71 181 VAL A C 1
ATOM 1378 O O . VAL A 1 181 ? 12.033 -4.187 31.386 1.00 19.81 181 VAL A O 1
ATOM 1382 N N . HIS A 1 182 ? 10.198 -5.342 31.941 1.00 17.74 182 HIS A N 1
ATOM 1383 C CA . HIS A 1 182 ? 9.486 -4.110 32.268 1.00 16.14 182 HIS A CA 1
ATOM 1384 C C . HIS A 1 182 ? 9.563 -3.736 33.726 1.00 18.69 182 HIS A C 1
ATOM 1385 O O . HIS A 1 182 ? 9.614 -4.625 34.556 1.00 18.84 182 HIS A O 1
ATOM 1392 N N . PRO A 1 183 ? 9.585 -2.449 34.010 1.00 18.18 183 PRO A N 1
ATOM 1393 C CA . PRO A 1 183 ? 9.552 -2.021 35.448 1.00 16.29 183 PRO A CA 1
ATOM 1394 C C . PRO A 1 183 ? 8.193 -2.370 36.075 1.00 19.10 183 PRO A C 1
ATOM 1395 O O . PRO A 1 183 ? 7.133 -2.375 35.406 1.00 21.43 183 PRO A O 1
ATOM 1399 N N . ASN A 1 184 ? 8.282 -2.667 37.381 1.00 18.12 184 ASN A N 1
ATOM 1400 C CA . ASN A 1 184 ? 7.079 -2.862 38.202 1.00 18.23 184 ASN A CA 1
ATOM 1401 C C . ASN A 1 184 ? 6.881 -1.497 38.853 1.00 17.31 184 ASN A C 1
ATOM 1402 O O . ASN A 1 184 ? 7.537 -0.536 38.450 1.00 19.38 184 ASN A O 1
ATOM 1407 N N . SER A 1 185 ? 6.039 -1.413 39.883 1.00 22.47 185 SER A N 1
ATOM 1408 C CA . SER A 1 185 ? 5.736 -0.113 40.542 1.00 23.43 185 SER A CA 1
ATOM 1409 C C . SER A 1 185 ? 7.004 0.516 41.106 1.00 22.97 185 SER A C 1
ATOM 1410 O O . SER A 1 185 ? 7.195 1.703 41.051 1.00 22.74 185 SER A O 1
ATOM 1413 N N . LYS A 1 186 ? 7.879 -0.311 41.697 1.00 19.21 186 LYS A N 1
ATOM 1414 C CA . LYS A 1 186 ? 9.130 0.190 42.238 1.00 20.91 186 LYS A CA 1
ATOM 1415 C C . LYS A 1 186 ? 10.000 0.739 41.102 1.00 18.71 186 LYS A C 1
ATOM 1416 O O . LYS A 1 186 ? 10.706 1.746 41.274 1.00 20.45 186 LYS A O 1
ATOM 1422 N N . GLY A 1 187 ? 10.067 0.034 39.977 1.00 18.49 187 GLY A N 1
ATOM 1423 C CA . GLY A 1 187 ? 10.884 0.540 38.886 1.00 17.55 187 GLY A CA 1
ATOM 1424 C C . GLY A 1 187 ? 10.303 1.794 38.285 1.00 17.16 187 GLY A C 1
ATOM 1425 O O . GLY A 1 187 ? 11.046 2.699 37.869 1.00 19.37 187 GLY A O 1
ATOM 1426 N N . ASP A 1 188 ? 8.987 1.864 38.184 1.00 17.27 188 ASP A N 1
ATOM 1427 C CA . ASP A 1 188 ? 8.358 3.160 37.727 1.00 19.26 188 ASP A CA 1
ATOM 1428 C C . ASP A 1 188 ? 8.678 4.361 38.611 1.00 18.81 188 ASP A C 1
ATOM 1429 O O . ASP A 1 188 ? 8.926 5.522 38.139 1.00 19.94 188 ASP A O 1
ATOM 1434 N N . GLN A 1 189 ? 8.674 4.113 39.950 1.00 22.55 189 GLN A N 1
ATOM 1435 C CA . GLN A 1 189 ? 9.048 5.222 40.893 1.00 21.45 189 GLN A CA 1
ATOM 1436 C C . GLN A 1 189 ? 10.476 5.649 40.646 1.00 23.12 189 GLN A C 1
ATOM 1437 O O . GLN A 1 189 ? 10.774 6.867 40.592 1.00 23.48 189 GLN A O 1
ATOM 1443 N N . PHE A 1 190 ? 11.372 4.664 40.454 1.00 17.99 190 PHE A N 1
ATOM 1444 C CA . PHE A 1 190 ? 12.783 4.969 40.197 1.00 19.10 190 PHE A CA 1
ATOM 1445 C C . PHE A 1 190 ? 12.981 5.806 38.901 1.00 16.37 190 PHE A C 1
ATOM 1446 O O . PHE A 1 190 ? 13.695 6.848 38.863 1.00 20.91 190 PHE A O 1
ATOM 1454 N N . ILE A 1 191 ? 12.353 5.281 37.813 1.00 17.93 191 ILE A N 1
ATOM 1455 C CA . ILE A 1 191 ? 12.362 5.934 36.505 1.00 18.38 191 ILE A CA 1
ATOM 1456 C C . ILE A 1 191 ? 11.868 7.362 36.641 1.00 15.40 191 ILE A C 1
ATOM 1457 O O . ILE A 1 191 ? 12.491 8.288 36.146 1.00 16.77 191 ILE A O 1
ATOM 1462 N N . ALA A 1 192 ? 10.678 7.531 37.198 1.00 19.25 192 ALA A N 1
ATOM 1463 C CA . ALA A 1 192 ? 10.141 8.872 37.378 1.00 18.34 192 ALA A CA 1
ATOM 1464 C C . ALA A 1 192 ? 11.038 9.740 38.184 1.00 19.12 192 ALA A C 1
ATOM 1465 O O . ALA A 1 192 ? 11.136 10.962 37.882 1.00 19.21 192 ALA A O 1
ATOM 1467 N N . GLY A 1 193 ? 11.798 9.184 39.138 1.00 20.67 193 GLY A N 1
ATOM 1468 C CA . GLY A 1 193 ? 12.670 10.040 39.894 1.00 19.08 193 GLY A CA 1
ATOM 1469 C C . GLY A 1 193 ? 13.880 10.486 39.203 1.00 19.93 193 GLY A C 1
ATOM 1470 O O . GLY A 1 193 ? 14.492 11.501 39.602 1.00 22.06 193 GLY A O 1
ATOM 1471 N N . GLN A 1 194 ? 14.285 9.709 38.195 1.00 21.28 194 GLN A N 1
ATOM 1472 C CA . GLN A 1 194 ? 15.450 10.087 37.367 1.00 19.32 194 GLN A CA 1
ATOM 1473 C C . GLN A 1 194 ? 15.060 11.087 36.246 1.00 17.12 194 GLN A C 1
ATOM 1474 O O . GLN A 1 194 ? 15.798 12.050 35.965 1.00 22.27 194 GLN A O 1
ATOM 1480 N N . ILE A 1 195 ? 13.881 10.874 35.641 1.00 17.73 195 ILE A N 1
ATOM 1481 C CA . ILE A 1 195 ? 13.471 11.681 34.500 1.00 17.97 195 ILE A CA 1
ATOM 1482 C C . ILE A 1 195 ? 12.887 12.989 34.969 1.00 18.10 195 ILE A C 1
ATOM 1483 O O . ILE A 1 195 ? 13.176 14.058 34.387 1.00 21.50 195 ILE A O 1
ATOM 1488 N N . GLY A 1 196 ? 12.003 12.919 35.955 1.00 20.87 196 GLY A N 1
ATOM 1489 C CA . GLY A 1 196 ? 11.127 14.059 36.271 1.00 19.47 196 GLY A CA 1
ATOM 1490 C C . GLY A 1 196 ? 11.890 15.290 36.624 1.00 20.13 196 GLY A C 1
ATOM 1491 O O . GLY A 1 196 ? 11.563 16.354 36.078 1.00 20.82 196 GLY A O 1
ATOM 1492 N N . PRO A 1 197 ? 12.953 15.184 37.442 1.00 24.06 197 PRO A N 1
ATOM 1493 C CA . PRO A 1 197 ? 13.676 16.460 37.739 1.00 22.62 197 PRO A CA 1
ATOM 1494 C C . PRO A 1 197 ? 14.427 17.097 36.553 1.00 23.46 197 PRO A C 1
ATOM 1495 O O . PRO A 1 197 ? 14.503 18.339 36.407 1.00 23.46 197 PRO A O 1
ATOM 1499 N N . LYS A 1 198 ? 14.997 16.251 35.695 1.00 26.01 198 LYS A N 1
ATOM 1500 C CA . LYS A 1 198 ? 15.702 16.762 34.474 1.00 23.36 198 LYS A CA 1
ATOM 1501 C C . LYS A 1 198 ? 14.680 17.393 33.510 1.00 20.82 198 LYS A C 1
ATOM 1502 O O . LYS A 1 198 ? 14.955 18.417 32.903 1.00 23.72 198 LYS A O 1
ATOM 1508 N N . LEU A 1 199 ? 13.486 16.792 33.435 1.00 19.20 199 LEU A N 1
ATOM 1509 C CA . LEU A 1 199 ? 12.460 17.288 32.542 1.00 20.50 199 LEU A CA 1
ATOM 1510 C C . LEU A 1 199 ? 11.928 18.588 33.052 1.00 23.30 199 LEU A C 1
ATOM 1511 O O . LEU A 1 199 ? 11.795 19.530 32.285 1.00 20.81 199 LEU A O 1
ATOM 1516 N N . ILE A 1 200 ? 11.689 18.667 34.367 1.00 23.42 200 ILE A N 1
ATOM 1517 C CA . ILE A 1 200 ? 11.237 19.977 34.994 1.00 20.71 200 ILE A CA 1
ATOM 1518 C C . ILE A 1 200 ? 12.286 21.120 34.730 1.00 21.31 200 ILE A C 1
ATOM 1519 O O . ILE A 1 200 ? 11.881 22.271 34.392 1.00 25.45 200 ILE A O 1
ATOM 1524 N N . GLN A 1 201 ? 13.575 20.798 34.847 1.00 25.19 201 GLN A N 1
ATOM 1525 C CA . GLN A 1 201 ? 14.581 21.822 34.625 1.00 28.31 201 GLN A CA 1
ATOM 1526 C C . GLN A 1 201 ? 14.517 22.271 33.173 1.00 30.44 201 GLN A C 1
ATOM 1527 O O . GLN A 1 201 ? 14.482 23.468 32.913 1.00 30.01 201 GLN A O 1
ATOM 1533 N N . LEU A 1 202 ? 14.408 21.332 32.245 1.00 20.21 202 LEU A N 1
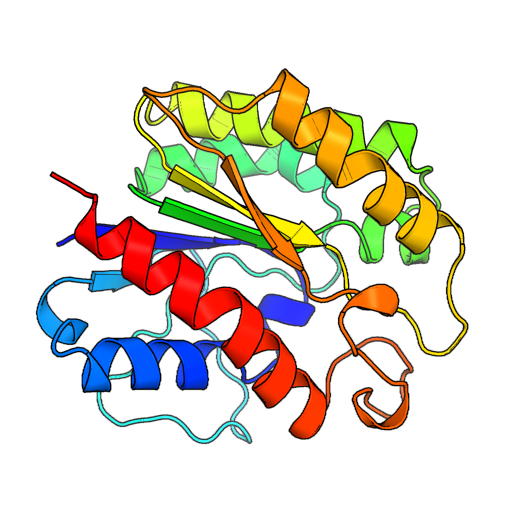ATOM 1534 C CA . LEU A 1 202 ? 14.301 21.728 30.850 1.00 21.86 202 LEU A CA 1
ATOM 1535 C C . LEU A 1 202 ? 13.059 22.540 30.526 1.00 22.13 202 LEU A C 1
ATOM 1536 O O . LEU A 1 202 ? 13.119 23.516 29.813 1.00 24.98 202 LEU A O 1
ATOM 1541 N N . ILE A 1 203 ? 11.944 22.168 31.102 1.00 22.11 203 ILE A N 1
ATOM 1542 C CA . ILE A 1 203 ? 10.686 22.909 30.923 1.00 25.66 203 ILE A CA 1
ATOM 1543 C C . ILE A 1 203 ? 10.888 24.377 31.296 1.00 23.88 203 ILE A C 1
ATOM 1544 O O . ILE A 1 203 ? 10.476 25.286 30.560 1.00 26.12 203 ILE A O 1
ATOM 1549 N N . LYS A 1 204 ? 11.504 24.561 32.453 1.00 25.29 204 LYS A N 1
ATOM 1550 C CA . LYS A 1 204 ? 11.781 25.901 32.957 1.00 27.66 204 LYS A CA 1
ATOM 1551 C C . LYS A 1 204 ? 12.684 26.672 32.044 1.00 29.03 204 LYS A C 1
ATOM 1552 O O . LYS A 1 204 ? 12.561 27.861 31.974 1.00 33.89 204 LYS A O 1
ATOM 1558 N N . ASP A 1 205 ? 13.600 25.997 31.355 1.00 25.06 205 ASP A N 1
ATOM 1559 C CA . ASP A 1 205 ? 14.531 26.639 30.440 1.00 28.83 205 ASP A CA 1
ATOM 1560 C C . ASP A 1 205 ? 13.876 27.107 29.126 1.00 30.64 205 ASP A C 1
ATOM 1561 O O . ASP A 1 205 ? 14.410 27.976 28.452 1.00 39.23 205 ASP A O 1
ATOM 1566 N N . VAL A 1 206 ? 12.754 26.534 28.740 1.00 30.19 206 VAL A N 1
ATOM 1567 C CA . VAL A 1 206 ? 12.113 26.872 27.498 1.00 26.91 206 VAL A CA 1
ATOM 1568 C C . VAL A 1 206 ? 11.504 28.238 27.494 1.00 32.96 206 VAL A C 1
ATOM 1569 O O . VAL A 1 206 ? 10.665 28.604 28.270 1.00 39.41 206 VAL A O 1
ATOM 1573 N N . SER A 1 207 ? 11.930 28.954 26.469 1.00 45.72 207 SER A N 1
ATOM 1574 C CA . SER A 1 207 ? 11.658 30.379 26.253 1.00 44.21 207 SER A CA 1
ATOM 1575 C C . SER A 1 207 ? 10.340 30.569 25.521 1.00 51.60 207 SER A C 1
ATOM 1576 O O . SER A 1 207 ? 9.820 31.720 25.494 1.00 56.81 207 SER A O 1
#

B-factor: mean 23.13, std 10.74, range [11.69, 106.16]

CATH classification: 3.40.50.1110

Foldseek 3Di:
DAEEAEAEECLRAEDALLQVLCVLCVVVVCLVPYAYAWDDFDYDPPHDHDPSRRRHYRYHHLDALLCCLPPNLLVGCLVGVHQEYEYEHDPNCCPPVVDALVSRLVSVVSNVVSNCVSPVQHEYEYELFEAFQVRDVRSVVNNVCVVVSQVVDADPSYHYHYQYLYVVVPRHQVQADPRRHHGDPVSSVSSSVSPNVVVSVSSVVDD

Radius of gyration: 15.5 Å; Cα contacts (8 Å, |Δi|>4): 391; chains: 1; bounding box: 37×42×33 Å

Secondary structure (DSSP, 8-state):
-EEEEEEESHHHHSSSHHHHHHHHHHHTT-GGGEEEE-SB----TTS-PPTT----BEE-TT--HHHIIIIIHHHHHHHH--SEEEEE--HHHHHTT---HHHHHHHHHHHHHHHHHH-TT-EEEEEEPPPPTT--HHHHHHHHHHHHHHHHH--SSS-EEEEE-SGGGT--GGGB-TTSSSB-HHHHHHHHHHHHHHHHHHHHH--

Solvent-accessible surface area: 8403 Å² total; per-residue (Å²): 151,17,62,0,0,0,0,0,1,11,2,0,20,37,0,29,3,1,0,50,0,12,66,54,0,68,104,46,64,28,34,71,47,4,41,1,14,17,78,53,96,53,27,65,125,133,12,97,128,27,180,69,13,19,33,42,0,1,0,12,51,31,99,20,0,69,52,0,8,110,110,35,1,53,38,29,0,88,129,31,86,2,33,0,0,0,0,3,0,0,5,13,0,12,50,101,24,154,72,87,18,121,32,0,30,31,0,0,39,62,0,0,84,16,2,46,79,12,24,67,164,1,30,0,0,0,0,37,0,3,1,2,44,139,56,26,78,39,0,52,44,0,7,114,37,0,40,32,7,15,144,148,34,56,66,111,95,2,27,6,41,36,0,36,0,2,76,98,38,32,1,63,70,100,33,14,90,163,78,5,25,29,0,33,75,91,0,6,102,34,0,2,37,54,0,0,76,90,0,21,96,9,6,129,74,42,157

Sequence (207 aa):
MVKVMLLGDSITEITCWRPLVWEQITSAGLAGSVDFVGSMNDLQPNCSRPQGFDPDHEGHSGWQAYDIARNNIAGWVQNTKPDIVQFMLGTNDVNIGHRNADSIIGSYTIMLNAMRAANPRVKVIVDKIIPTSWSDATIEAVNTAIPGWVQQQTTAESPVVIADCSRAAGFTNDMLRDDGVHPNSKGDQFIAGQIGPKLIQLIKDVS

Nearest PDB structures (foldseek):
  5b5s-assembly1_A  TM=1.005E+00  e=4.556E-46  Talaromyces pinophilus
  5b5l-assembly1_A  TM=1.002E+00  e=1.478E-43  Talaromyces pinophilus
  2wao-assembly1_A  TM=5.949E-01  e=1.625E-06  Acetivibrio thermocellus
  2waa-assembly1_A  TM=6.450E-01  e=1.006E-05  Cellvibrio japonicus
  4k7j-assembly1_A  TM=7.084E-01  e=1.466E-05  Neisseria meningitidis 4119